Protein AF-A0A517V758-F1 (afdb_monomer)

Secondary structure (DSSP, 8-state):
----HHHHHHHHHHHHHHHHHHHHHHHHHHHHHHSS---SPPPHHHHHHHHHHHHHHHHHHHSS----EE-TTT--EEE-GGGGSGGGGTPPPPP--TTS-TTSGGGHHHHH---GGG--TTTTS--EETTEE--SEESEEEEE-TTSSBTTSSTTTS-EEEETTEEEEEEEE-GGG-EETTS---EEHHHHHHHHHHHTT-SS-SEEEEEETTS-EE-SS--EEEE---

Sequence (230 aa):
MTNSPLRKKIGYTVLMLLVLVVAFDQFLRYCQTRLEPYNGTPPLKNTMKLLGLALHNYQERHGSLPDDIRDTSTGENLLSWRVLLPEEVSETLPGYQNSEPWDAPGNRELTGLLPDLYEHAGNDRPVTLSDQRVVGLTSALGVKNPSGNWNGTDTDSEPVLSINGKPVLCVGVAAAERVTWTRPVDYSISEVIDQLQRDQASTSPTIQYALFADGHVIQPPFTWKLSEPE

Structure (mmCIF, N/CA/C/O backbone):
data_AF-A0A517V758-F1
#
_entry.id   AF-A0A517V758-F1
#
loop_
_atom_site.group_PDB
_atom_site.id
_atom_site.type_symbol
_atom_site.label_atom_id
_atom_site.label_alt_id
_atom_site.label_comp_id
_atom_site.label_asym_id
_atom_site.label_entity_id
_atom_site.label_seq_id
_atom_site.pdbx_PDB_ins_code
_atom_site.Cartn_x
_atom_site.Cartn_y
_atom_site.Cartn_z
_atom_site.occupancy
_atom_site.B_iso_or_equiv
_atom_site.auth_seq_id
_atom_site.auth_comp_id
_atom_site.auth_asym_id
_atom_site.auth_atom_id
_atom_site.pdbx_PDB_model_num
ATOM 1 N N . MET A 1 1 ? 25.936 -10.538 -74.635 1.00 49.34 1 MET A N 1
ATOM 2 C CA . MET A 1 1 ? 25.618 -10.897 -73.234 1.00 49.34 1 MET A CA 1
ATOM 3 C C . MET A 1 1 ? 24.223 -10.371 -72.910 1.00 49.34 1 MET A C 1
ATOM 5 O O . MET A 1 1 ? 24.059 -9.188 -72.657 1.00 49.34 1 MET A O 1
ATOM 9 N N . THR A 1 2 ? 23.196 -11.207 -73.052 1.00 51.38 2 THR A N 1
ATOM 10 C CA . THR A 1 2 ? 21.781 -10.817 -72.955 1.00 51.38 2 THR A CA 1
ATOM 11 C C . THR A 1 2 ? 21.290 -10.899 -71.506 1.00 51.38 2 THR A C 1
ATOM 13 O O . THR A 1 2 ? 21.312 -11.956 -70.877 1.00 51.38 2 THR A O 1
ATOM 16 N N . ASN A 1 3 ? 20.850 -9.766 -70.953 1.00 58.09 3 ASN A N 1
ATOM 17 C CA . ASN A 1 3 ? 20.218 -9.693 -69.635 1.00 58.09 3 ASN A CA 1
ATOM 18 C C . ASN A 1 3 ? 18.811 -10.305 -69.703 1.00 58.09 3 ASN A C 1
ATOM 20 O O . ASN A 1 3 ? 17.850 -9.610 -70.033 1.00 58.09 3 ASN A O 1
ATOM 24 N N . SER A 1 4 ? 18.685 -11.605 -69.414 1.00 72.25 4 SER A N 1
ATOM 25 C CA . SER A 1 4 ? 17.381 -12.274 -69.410 1.00 72.25 4 SER A CA 1
ATOM 26 C C . SER A 1 4 ? 16.488 -11.737 -68.273 1.00 72.25 4 SER A C 1
ATOM 28 O O . SER A 1 4 ? 16.973 -11.489 -67.163 1.00 72.25 4 SER A O 1
ATOM 30 N N . PRO A 1 5 ? 15.174 -11.559 -68.502 1.00 72.75 5 PRO A N 1
ATOM 31 C CA . PRO A 1 5 ? 14.238 -11.059 -67.487 1.00 72.75 5 PRO A CA 1
ATOM 32 C C . PRO A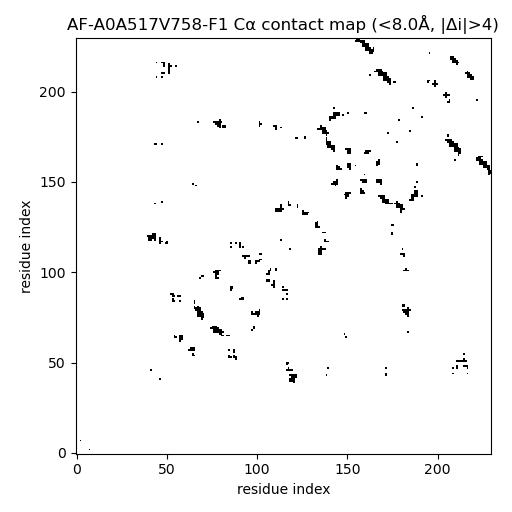 1 5 ? 14.174 -11.964 -66.246 1.00 72.75 5 PRO A C 1
ATOM 34 O O . PRO A 1 5 ? 13.906 -11.490 -65.143 1.00 72.75 5 PRO A O 1
ATOM 37 N N . LEU A 1 6 ? 14.493 -13.251 -66.407 1.00 72.25 6 LEU A N 1
ATOM 38 C CA . LEU A 1 6 ? 14.580 -14.226 -65.324 1.00 72.25 6 LEU A CA 1
ATOM 39 C C . LEU A 1 6 ? 15.748 -13.927 -64.366 1.00 72.25 6 LEU A C 1
ATOM 41 O O . LEU A 1 6 ? 15.566 -13.972 -63.154 1.00 72.25 6 LEU A O 1
ATOM 45 N N . ARG A 1 7 ? 16.919 -13.530 -64.889 1.00 73.38 7 ARG A N 1
ATOM 46 C CA . ARG A 1 7 ? 18.081 -13.134 -64.071 1.00 73.38 7 ARG A CA 1
ATOM 47 C C . ARG A 1 7 ? 17.804 -11.892 -63.224 1.00 73.38 7 ARG A C 1
ATOM 49 O O . ARG A 1 7 ? 18.239 -11.838 -62.080 1.00 73.38 7 ARG A O 1
ATOM 56 N N . LYS A 1 8 ? 17.047 -10.924 -63.756 1.00 75.69 8 LYS A N 1
ATOM 57 C CA . LYS A 1 8 ? 16.636 -9.729 -62.998 1.00 75.69 8 LYS A CA 1
ATOM 58 C C . LYS A 1 8 ? 15.689 -10.087 -61.851 1.00 75.69 8 LYS A C 1
ATOM 60 O O . LYS A 1 8 ? 15.906 -9.632 -60.737 1.00 75.69 8 LYS A O 1
ATOM 65 N N . LYS A 1 9 ? 14.690 -10.946 -62.099 1.00 80.44 9 LYS A N 1
ATOM 66 C CA . LYS A 1 9 ? 13.766 -11.430 -61.055 1.00 80.44 9 LYS A CA 1
ATOM 67 C C . LYS A 1 9 ? 14.502 -12.174 -59.940 1.00 80.44 9 LYS A C 1
ATOM 69 O O . LYS A 1 9 ? 14.291 -11.852 -58.781 1.00 80.44 9 LYS A O 1
ATOM 74 N N . ILE A 1 10 ? 15.417 -13.082 -60.293 1.00 84.06 10 ILE A N 1
ATOM 75 C CA . ILE A 1 10 ? 16.260 -13.792 -59.316 1.00 84.06 10 ILE A CA 1
ATOM 76 C C . ILE A 1 10 ? 17.102 -12.795 -58.506 1.00 84.06 10 ILE A C 1
ATOM 78 O O . ILE A 1 10 ? 17.156 -12.899 -57.285 1.00 84.06 10 ILE A O 1
ATOM 82 N N . GLY A 1 11 ? 17.691 -11.786 -59.158 1.00 86.75 11 GLY A N 1
ATOM 83 C CA . GLY A 1 11 ? 18.438 -10.723 -58.479 1.00 86.75 11 GLY A CA 1
ATOM 84 C C . GLY A 1 11 ? 17.597 -9.935 -57.468 1.00 86.75 11 GLY A C 1
ATOM 85 O O . GLY A 1 11 ? 18.046 -9.721 -56.345 1.00 86.75 11 GLY A O 1
ATOM 86 N N . TYR A 1 12 ? 16.364 -9.556 -57.823 1.00 89.12 12 TYR A N 1
ATOM 87 C CA . TYR A 1 12 ? 15.458 -8.856 -56.905 1.00 89.12 12 TYR A CA 1
ATOM 88 C C . TYR A 1 12 ? 14.999 -9.736 -55.741 1.00 89.12 12 TYR A C 1
ATOM 90 O O . TYR A 1 12 ? 14.942 -9.255 -54.614 1.00 89.12 12 TYR A O 1
ATOM 98 N N . THR A 1 13 ? 14.711 -11.018 -55.980 1.00 90.62 13 THR A N 1
ATOM 99 C CA . THR A 1 13 ? 14.334 -11.951 -54.910 1.00 90.62 13 THR A CA 1
ATOM 100 C C . THR A 1 13 ? 15.479 -12.150 -53.919 1.00 90.62 13 THR A C 1
ATOM 102 O O . THR A 1 13 ? 15.254 -12.086 -52.715 1.00 90.62 13 THR A O 1
ATOM 105 N N . VAL A 1 14 ? 16.714 -12.320 -54.404 1.00 91.88 14 VAL A N 1
ATOM 106 C CA . VAL A 1 14 ? 17.901 -12.433 -53.539 1.00 91.88 14 VAL A CA 1
ATOM 107 C C . VAL A 1 14 ? 18.126 -11.145 -52.743 1.00 91.88 14 VAL A C 1
ATOM 109 O O . VAL A 1 14 ? 18.356 -11.211 -51.539 1.00 91.88 14 VAL A O 1
ATOM 112 N N . LEU A 1 15 ? 17.997 -9.975 -53.378 1.00 93.44 15 LEU A N 1
ATOM 113 C CA . LEU A 1 15 ? 18.114 -8.686 -52.693 1.00 93.44 15 LEU A CA 1
ATOM 114 C C . LEU A 1 15 ? 17.040 -8.514 -51.608 1.00 93.44 15 LEU A C 1
ATOM 116 O O . LEU A 1 15 ? 17.353 -8.086 -50.502 1.00 93.44 15 LEU A O 1
ATOM 120 N N . MET A 1 16 ? 15.791 -8.884 -51.898 1.00 93.94 16 MET A N 1
ATOM 121 C CA . MET A 1 16 ? 14.690 -8.808 -50.937 1.00 93.94 16 MET A CA 1
ATOM 122 C C . MET A 1 16 ? 14.926 -9.729 -49.734 1.00 93.94 16 MET A C 1
ATOM 124 O O . MET A 1 16 ? 14.736 -9.305 -48.598 1.00 93.94 16 MET A O 1
ATOM 128 N N . LEU A 1 17 ? 15.387 -10.963 -49.965 1.00 96.00 17 LEU A N 1
ATOM 129 C CA . LEU A 1 17 ? 15.728 -11.896 -48.888 1.00 96.00 17 LEU A CA 1
ATOM 130 C C . LEU A 1 17 ? 16.889 -11.377 -48.032 1.00 96.00 17 LEU A C 1
ATOM 132 O O . LEU A 1 17 ? 16.816 -11.466 -46.812 1.00 96.00 17 LEU A O 1
ATOM 136 N N . LEU A 1 18 ? 17.918 -10.778 -48.640 1.00 96.12 18 LEU A N 1
ATOM 137 C CA . LEU A 1 18 ? 19.021 -10.159 -47.897 1.00 96.12 18 LEU A CA 1
ATOM 138 C C . LEU A 1 18 ? 18.536 -9.009 -47.010 1.00 96.12 18 LEU A C 1
ATOM 140 O O . LEU A 1 18 ? 18.920 -8.933 -45.846 1.00 96.12 18 LEU A O 1
ATOM 144 N N . VAL A 1 19 ? 17.656 -8.149 -47.529 1.00 96.19 19 VAL A N 1
ATOM 145 C CA . VAL A 1 19 ? 17.056 -7.062 -46.740 1.00 96.19 19 VAL A CA 1
ATOM 146 C C . VAL A 1 19 ? 16.230 -7.617 -45.582 1.00 96.19 19 VAL A C 1
ATOM 148 O O . VAL A 1 19 ? 16.345 -7.108 -44.472 1.00 96.19 19 VAL A O 1
ATOM 151 N N . LEU A 1 20 ? 15.443 -8.673 -45.806 1.00 96.44 20 LEU A N 1
ATOM 152 C CA . LEU A 1 20 ? 14.657 -9.310 -44.746 1.00 96.44 20 LEU A CA 1
ATOM 153 C C . LEU A 1 20 ? 15.541 -9.949 -43.674 1.00 96.44 20 LEU A C 1
ATOM 155 O O . LEU A 1 20 ? 15.238 -9.806 -42.496 1.00 96.44 20 LEU A O 1
ATOM 159 N N . VAL A 1 21 ? 16.643 -10.598 -44.055 1.00 96.81 21 VAL A N 1
ATOM 160 C CA . VAL A 1 21 ? 17.607 -11.166 -43.100 1.00 96.81 21 VAL A CA 1
ATOM 161 C C . VAL A 1 21 ? 18.244 -10.064 -42.257 1.00 96.81 21 VAL A C 1
ATOM 163 O O . VAL A 1 21 ? 18.304 -10.199 -41.040 1.00 96.81 21 VAL A O 1
ATOM 166 N N . VAL A 1 22 ? 18.662 -8.953 -42.872 1.00 96.38 22 VAL A N 1
ATOM 167 C CA . VAL A 1 22 ? 19.227 -7.811 -42.136 1.00 96.38 22 VAL A CA 1
ATOM 168 C C . VAL A 1 22 ? 18.176 -7.166 -41.233 1.00 96.38 22 VAL A C 1
ATOM 170 O O . VAL A 1 22 ? 18.461 -6.881 -40.077 1.00 96.38 22 VAL A O 1
ATOM 173 N N . ALA A 1 23 ? 16.950 -6.960 -41.717 1.00 95.62 23 ALA A N 1
ATOM 174 C CA . ALA A 1 23 ? 15.869 -6.397 -40.913 1.00 95.62 23 ALA A CA 1
ATOM 175 C C . ALA A 1 23 ? 15.501 -7.308 -39.733 1.00 95.62 23 ALA A C 1
ATOM 177 O O . ALA A 1 23 ? 15.271 -6.815 -38.632 1.00 95.62 23 ALA A O 1
ATOM 178 N N . PHE A 1 24 ? 15.488 -8.625 -39.945 1.00 95.94 24 PHE A N 1
ATOM 179 C CA . PHE A 1 24 ? 15.236 -9.608 -38.899 1.00 95.94 24 PHE A CA 1
ATOM 180 C C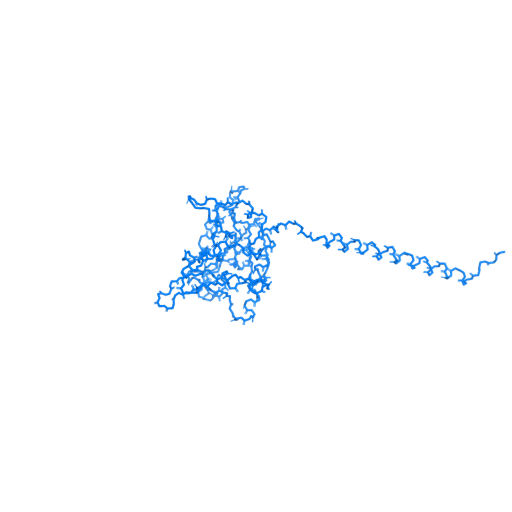 . PHE A 1 24 ? 16.379 -9.659 -37.881 1.00 95.94 24 PHE A C 1
ATOM 182 O O . PHE A 1 24 ? 16.105 -9.647 -36.689 1.00 95.94 24 PHE A O 1
ATOM 189 N N . ASP A 1 25 ? 17.642 -9.622 -38.316 1.00 94.25 25 ASP A N 1
ATOM 190 C CA . ASP A 1 25 ? 18.800 -9.518 -37.415 1.00 94.25 25 ASP A CA 1
ATOM 191 C C . ASP A 1 25 ? 18.732 -8.239 -36.567 1.00 94.25 25 ASP A C 1
ATOM 193 O O . ASP A 1 25 ? 18.894 -8.288 -35.351 1.00 94.25 25 ASP A O 1
ATOM 197 N N . GLN A 1 26 ? 18.392 -7.100 -37.176 1.00 93.00 26 GLN A N 1
ATOM 198 C CA . GLN A 1 26 ? 18.227 -5.841 -36.446 1.00 93.00 26 GLN A CA 1
ATOM 199 C C . GLN A 1 26 ? 17.032 -5.868 -35.490 1.00 93.00 26 GLN A C 1
ATOM 201 O O . GLN A 1 26 ? 17.112 -5.312 -34.396 1.00 93.00 26 GLN A O 1
ATOM 206 N N . PHE A 1 27 ? 15.941 -6.535 -35.865 1.00 92.81 27 PHE A N 1
ATOM 207 C CA . PHE A 1 27 ? 14.798 -6.751 -34.984 1.00 92.81 27 PHE A CA 1
ATOM 208 C C . PHE A 1 27 ? 15.159 -7.662 -33.809 1.00 92.81 27 PHE A C 1
ATOM 210 O O . PHE A 1 27 ? 14.835 -7.338 -32.672 1.00 92.81 27 PHE A O 1
ATOM 217 N N . LEU A 1 28 ? 15.893 -8.751 -34.049 1.00 89.88 28 LEU A N 1
ATOM 218 C CA . LEU A 1 28 ? 16.384 -9.627 -32.990 1.00 89.88 28 LEU A CA 1
ATOM 219 C C . LEU A 1 28 ? 17.335 -8.888 -32.051 1.00 89.88 28 LEU A C 1
ATOM 221 O O . LEU A 1 28 ? 17.164 -9.001 -30.844 1.00 89.88 28 LEU A O 1
ATOM 225 N N . ARG A 1 29 ? 18.265 -8.076 -32.567 1.00 87.31 29 ARG A N 1
ATOM 226 C CA . ARG A 1 29 ? 19.124 -7.211 -31.740 1.00 87.31 29 ARG A CA 1
ATOM 227 C C . ARG A 1 29 ? 18.302 -6.213 -30.937 1.00 87.31 29 ARG A C 1
ATOM 229 O O . ARG A 1 29 ? 18.546 -6.047 -29.752 1.00 87.31 29 ARG A O 1
ATOM 236 N N . TYR A 1 30 ? 17.299 -5.584 -31.546 1.00 83.56 30 TYR A N 1
ATOM 237 C CA . TYR A 1 30 ? 16.391 -4.673 -30.850 1.00 83.56 30 TYR A CA 1
ATOM 238 C C . TYR A 1 30 ? 15.633 -5.374 -29.715 1.00 83.56 30 TYR A C 1
ATOM 240 O O . TYR A 1 30 ? 15.570 -4.853 -28.601 1.00 83.56 30 TYR A O 1
ATOM 248 N N . CYS A 1 31 ? 15.095 -6.568 -29.979 1.00 80.31 31 CYS A N 1
ATOM 249 C CA . CYS A 1 31 ? 14.450 -7.404 -28.974 1.00 80.31 31 CYS A CA 1
ATOM 250 C C . CYS A 1 31 ? 15.437 -7.817 -27.880 1.00 80.31 31 CYS A C 1
ATOM 252 O O . CYS A 1 31 ? 15.103 -7.692 -26.714 1.00 80.31 31 CYS A O 1
ATOM 254 N N . GLN A 1 32 ? 16.653 -8.238 -28.227 1.00 73.31 32 GLN A N 1
ATOM 255 C CA . GLN A 1 32 ? 17.687 -8.647 -27.274 1.00 73.31 32 GLN A CA 1
ATOM 256 C C . GLN A 1 32 ? 18.146 -7.490 -26.383 1.00 73.31 32 GLN A C 1
ATOM 258 O O . GLN A 1 32 ? 18.180 -7.658 -25.174 1.00 73.31 32 GLN A O 1
ATOM 263 N N . THR A 1 33 ? 18.391 -6.294 -26.926 1.00 65.38 33 THR A N 1
ATOM 264 C CA . THR A 1 33 ? 18.747 -5.109 -26.123 1.00 65.38 33 THR A CA 1
ATOM 265 C C . THR A 1 33 ? 17.613 -4.683 -25.186 1.00 65.38 33 THR A C 1
ATOM 267 O O . THR A 1 33 ? 17.855 -4.134 -24.116 1.00 65.38 33 THR A O 1
ATOM 270 N N . ARG A 1 34 ? 16.353 -4.923 -25.570 1.00 64.88 34 ARG A N 1
ATOM 271 C CA . ARG A 1 34 ? 15.176 -4.712 -24.707 1.00 64.88 34 ARG A CA 1
ATOM 272 C C . ARG A 1 34 ? 14.958 -5.840 -23.696 1.00 64.88 34 ARG A C 1
ATOM 274 O O . ARG A 1 34 ? 14.264 -5.617 -22.711 1.00 64.88 34 ARG A O 1
ATOM 281 N N . LEU A 1 35 ? 15.509 -7.018 -23.974 1.00 55.62 35 LEU A N 1
ATOM 282 C CA . LEU A 1 35 ? 15.491 -8.212 -23.136 1.00 55.62 35 LEU A CA 1
ATOM 283 C C . LEU A 1 35 ? 16.771 -8.356 -22.307 1.00 55.62 35 LEU A C 1
ATOM 285 O O . LEU A 1 35 ? 16.931 -9.395 -21.675 1.00 55.62 35 LEU A O 1
ATOM 289 N N . GLU A 1 36 ? 17.663 -7.357 -22.290 1.00 49.06 36 GLU A N 1
ATOM 290 C CA . GLU A 1 36 ? 18.695 -7.270 -21.258 1.00 49.06 36 GLU A CA 1
ATOM 291 C C . GLU A 1 36 ? 17.959 -7.369 -19.917 1.00 49.06 36 GLU A C 1
ATOM 293 O O . GLU A 1 36 ? 17.159 -6.473 -19.607 1.00 49.06 36 GLU A O 1
ATOM 298 N N . PRO A 1 37 ? 18.127 -8.474 -19.163 1.00 49.62 37 PRO A N 1
ATOM 299 C CA . PRO A 1 37 ? 17.503 -8.592 -17.865 1.00 49.62 37 PRO A CA 1
ATOM 300 C C . PRO A 1 37 ? 17.963 -7.378 -17.079 1.00 49.62 37 PRO A C 1
ATOM 302 O O . PRO A 1 37 ? 19.149 -7.046 -17.032 1.00 49.62 37 PRO A O 1
ATOM 305 N N . TYR A 1 38 ? 16.997 -6.646 -16.544 1.00 51.31 38 TYR A N 1
ATOM 306 C CA . TYR A 1 38 ? 17.290 -5.543 -15.660 1.00 51.31 38 TYR A CA 1
ATOM 307 C C . TYR A 1 38 ? 18.052 -6.122 -14.458 1.00 51.31 38 TYR A C 1
ATOM 309 O O . TYR A 1 38 ? 17.454 -6.691 -13.557 1.00 51.31 38 TYR A O 1
ATOM 317 N N . ASN A 1 39 ? 19.385 -6.039 -14.487 1.00 55.88 39 ASN A N 1
ATOM 318 C CA . ASN A 1 39 ? 20.287 -6.634 -13.493 1.00 55.88 39 ASN A CA 1
ATOM 319 C C . ASN A 1 39 ? 20.399 -5.783 -12.210 1.00 55.88 39 ASN A C 1
ATOM 321 O O . ASN A 1 39 ? 21.365 -5.918 -11.463 1.00 55.88 39 ASN A O 1
ATOM 325 N N . GLY A 1 40 ? 19.463 -4.857 -11.986 1.00 70.44 40 GLY A N 1
ATOM 326 C CA . GLY A 1 40 ? 19.400 -4.017 -10.791 1.00 70.44 40 GLY A CA 1
ATOM 327 C C . GLY A 1 40 ? 18.109 -4.251 -10.013 1.00 70.44 40 GLY A C 1
ATOM 328 O O . GLY A 1 40 ? 17.182 -4.884 -10.508 1.00 70.44 40 GLY A O 1
ATOM 329 N N . THR A 1 41 ? 18.027 -3.700 -8.808 1.00 81.38 41 THR A N 1
ATOM 330 C CA . THR A 1 41 ? 16.788 -3.644 -8.021 1.00 81.38 41 THR A CA 1
ATOM 331 C C . THR A 1 41 ? 15.830 -2.620 -8.651 1.00 81.38 41 THR A C 1
ATOM 333 O O . THR A 1 41 ? 16.273 -1.510 -8.957 1.00 81.38 41 THR A O 1
ATOM 336 N N . PRO A 1 42 ? 14.548 -2.939 -8.931 1.00 88.44 42 PRO A N 1
ATOM 337 C CA . PRO A 1 42 ? 13.660 -2.084 -9.735 1.00 88.44 42 PRO A CA 1
ATOM 338 C C . PRO A 1 42 ? 13.439 -0.699 -9.112 1.00 88.44 42 PRO A C 1
ATOM 340 O O . PRO A 1 42 ? 13.525 -0.549 -7.900 1.00 88.44 42 PRO A O 1
ATOM 343 N N . PRO A 1 43 ? 13.126 0.359 -9.882 1.00 91.50 43 PRO A N 1
ATOM 344 C CA . PRO A 1 43 ? 12.704 1.623 -9.283 1.00 91.50 43 PRO A CA 1
ATOM 345 C C . PRO A 1 43 ? 11.346 1.455 -8.585 1.00 91.50 43 PRO A C 1
ATOM 347 O O . PRO A 1 43 ? 10.495 0.717 -9.081 1.00 91.50 43 PRO A O 1
ATOM 350 N N . LEU A 1 44 ? 11.087 2.230 -7.522 1.00 93.62 44 LEU A N 1
ATOM 351 C CA . LEU A 1 44 ? 9.835 2.176 -6.742 1.00 93.62 44 LEU A CA 1
ATOM 352 C C . LEU A 1 44 ? 8.571 2.200 -7.614 1.00 93.62 44 LEU A C 1
ATOM 354 O O . LEU A 1 44 ? 7.610 1.491 -7.342 1.00 93.62 44 LEU A O 1
ATOM 358 N N . LYS A 1 45 ? 8.567 2.966 -8.711 1.00 95.56 45 LYS A N 1
ATOM 359 C CA . LYS A 1 45 ? 7.437 3.009 -9.650 1.00 95.56 45 LYS A CA 1
ATOM 360 C C . LYS A 1 45 ? 7.050 1.628 -10.195 1.00 95.56 45 LYS A C 1
ATOM 362 O O . LYS A 1 45 ? 5.867 1.374 -10.400 1.00 95.56 45 LYS A O 1
ATOM 367 N N . ASN A 1 46 ? 8.026 0.768 -10.478 1.00 94.12 46 ASN A N 1
ATOM 368 C CA . ASN A 1 46 ? 7.777 -0.568 -11.014 1.00 94.12 46 ASN A CA 1
ATOM 369 C C . ASN A 1 46 ? 7.213 -1.484 -9.928 1.00 94.12 46 ASN A C 1
ATOM 371 O O . ASN A 1 46 ? 6.219 -2.155 -10.176 1.00 94.12 46 ASN A O 1
ATOM 375 N N . THR A 1 47 ? 7.773 -1.422 -8.723 1.00 94.44 47 THR A N 1
ATOM 376 C CA . THR A 1 47 ? 7.269 -2.116 -7.532 1.00 94.44 47 THR A CA 1
ATOM 377 C C . THR A 1 47 ? 5.822 -1.711 -7.225 1.00 94.44 47 THR A C 1
ATOM 379 O O . THR A 1 47 ? 4.969 -2.565 -7.035 1.00 94.44 47 THR A O 1
ATOM 382 N N . MET A 1 48 ? 5.480 -0.419 -7.318 1.00 97.75 48 MET A N 1
ATOM 383 C CA . MET A 1 48 ? 4.095 0.062 -7.166 1.00 97.75 48 MET A CA 1
ATOM 384 C C . MET A 1 48 ? 3.152 -0.473 -8.257 1.00 97.75 48 MET A C 1
ATOM 386 O O . MET A 1 48 ? 1.985 -0.736 -7.988 1.00 97.75 48 MET A O 1
ATOM 390 N N . LYS A 1 49 ? 3.631 -0.645 -9.496 1.00 97.06 49 LYS A N 1
ATOM 391 C CA . LYS A 1 49 ? 2.830 -1.270 -10.563 1.00 97.06 49 LYS A CA 1
ATOM 392 C C . LYS A 1 49 ? 2.619 -2.759 -10.313 1.00 97.06 49 LYS A C 1
ATOM 394 O O . LYS A 1 49 ? 1.523 -3.255 -10.549 1.00 97.06 49 LYS A O 1
ATOM 399 N N . LEU A 1 50 ? 3.656 -3.452 -9.845 1.00 96.62 50 LEU A N 1
ATOM 400 C CA . LEU A 1 50 ? 3.573 -4.863 -9.481 1.00 96.62 50 LEU A CA 1
ATOM 401 C C . LEU A 1 50 ? 2.618 -5.063 -8.297 1.00 96.62 50 LEU A C 1
ATOM 403 O O . LEU A 1 50 ? 1.787 -5.962 -8.337 1.00 96.62 50 LEU A O 1
ATOM 407 N N . LEU A 1 51 ? 2.641 -4.155 -7.319 1.00 98.12 51 LEU A N 1
ATOM 408 C CA . LEU A 1 51 ? 1.652 -4.094 -6.246 1.00 98.12 51 LEU A CA 1
ATOM 409 C C . LEU A 1 51 ? 0.227 -3.915 -6.783 1.00 98.12 51 LEU A C 1
ATOM 411 O O . LEU A 1 51 ? -0.680 -4.610 -6.341 1.00 98.12 51 LEU A O 1
ATOM 415 N N . GLY A 1 52 ? 0.024 -3.019 -7.754 1.00 98.00 52 GLY A N 1
ATOM 416 C CA . GLY A 1 52 ? -1.268 -2.870 -8.428 1.00 98.00 52 GLY A CA 1
ATOM 417 C C . GLY A 1 52 ? -1.749 -4.176 -9.066 1.00 98.00 52 GLY A C 1
ATOM 418 O O . GLY A 1 52 ? -2.906 -4.548 -8.895 1.00 98.00 52 GLY A O 1
ATOM 419 N N . LEU A 1 53 ? -0.856 -4.907 -9.742 1.00 97.62 53 LEU A N 1
ATOM 420 C CA . LEU A 1 53 ? -1.166 -6.227 -10.300 1.00 97.62 53 LEU A CA 1
ATOM 421 C C . LEU A 1 53 ? -1.537 -7.241 -9.206 1.00 97.62 53 LEU A C 1
ATOM 423 O O . LEU A 1 53 ? -2.540 -7.931 -9.346 1.00 97.62 53 LEU A O 1
ATOM 427 N N . ALA A 1 54 ? -0.775 -7.301 -8.111 1.00 98.25 54 ALA A N 1
ATOM 428 C CA . ALA A 1 54 ? -1.055 -8.203 -6.996 1.00 98.25 54 ALA A CA 1
ATOM 429 C C . ALA A 1 54 ? -2.423 -7.914 -6.348 1.00 98.25 54 ALA A C 1
ATOM 431 O O . ALA A 1 54 ? -3.195 -8.836 -6.104 1.00 98.25 54 ALA A O 1
ATOM 432 N N . LEU A 1 55 ? -2.763 -6.635 -6.140 1.00 98.19 55 LEU A N 1
ATOM 433 C CA . LEU A 1 55 ? -4.074 -6.219 -5.627 1.00 98.19 55 LEU A CA 1
ATOM 434 C C . LEU A 1 55 ? -5.216 -6.630 -6.568 1.00 98.19 55 LEU A C 1
ATOM 436 O O . LEU A 1 55 ? -6.252 -7.097 -6.099 1.00 98.19 55 LEU A O 1
ATOM 440 N N . HIS A 1 56 ? -5.029 -6.491 -7.884 1.00 97.19 56 HIS A N 1
ATOM 441 C CA . HIS A 1 56 ? -6.008 -6.944 -8.873 1.00 97.19 56 HIS A CA 1
ATOM 442 C C . HIS A 1 56 ? -6.196 -8.461 -8.853 1.00 97.19 56 HIS A C 1
ATOM 444 O O . HIS A 1 56 ? -7.335 -8.919 -8.824 1.00 97.19 56 HIS A O 1
ATOM 450 N N . ASN A 1 57 ? -5.102 -9.223 -8.831 1.00 97.88 57 ASN A N 1
ATOM 451 C CA . ASN A 1 57 ? -5.142 -10.684 -8.769 1.00 97.88 57 ASN A CA 1
ATOM 452 C C . ASN A 1 57 ? -5.840 -11.165 -7.486 1.00 97.88 57 ASN A C 1
ATOM 454 O O . ASN A 1 57 ? -6.704 -12.043 -7.547 1.00 97.88 57 ASN A O 1
ATOM 458 N N . TYR A 1 58 ? -5.540 -10.527 -6.348 1.00 98.31 58 TYR A N 1
ATOM 459 C CA . TYR A 1 58 ? -6.215 -10.800 -5.083 1.00 98.31 58 TYR A CA 1
ATOM 460 C C . TYR A 1 58 ? -7.716 -10.506 -5.189 1.00 98.31 58 TYR A C 1
ATOM 462 O O . TYR A 1 58 ? -8.541 -11.357 -4.868 1.00 98.31 58 TYR A O 1
ATOM 470 N N . GLN A 1 59 ? -8.095 -9.329 -5.697 1.00 96.81 59 GLN A N 1
ATOM 471 C CA . GLN A 1 59 ? -9.502 -8.958 -5.851 1.00 96.81 59 GLN A CA 1
ATOM 472 C C . GLN A 1 59 ? -10.254 -9.891 -6.807 1.00 96.81 59 GLN A C 1
ATOM 474 O O . GLN A 1 59 ? -11.399 -10.239 -6.534 1.00 96.81 59 GLN A O 1
ATOM 479 N N . GLU A 1 60 ? -9.632 -10.322 -7.905 1.00 97.06 60 GLU A N 1
ATOM 480 C CA . GLU A 1 60 ? -10.225 -11.285 -8.837 1.00 97.06 60 GLU A CA 1
ATOM 481 C C . GLU A 1 60 ? -10.480 -12.640 -8.164 1.00 97.06 60 GLU A C 1
ATOM 483 O O . GLU A 1 60 ? -11.531 -13.247 -8.375 1.00 97.06 60 GLU A O 1
ATOM 488 N N . ARG A 1 61 ? -9.554 -13.105 -7.316 1.00 97.88 61 ARG A N 1
ATOM 489 C CA . ARG A 1 61 ? -9.671 -14.400 -6.632 1.00 97.88 61 ARG A CA 1
ATOM 490 C C . ARG A 1 61 ? -10.587 -14.371 -5.409 1.00 97.88 61 ARG A C 1
ATOM 492 O O . ARG A 1 61 ? -11.298 -15.344 -5.165 1.00 97.88 61 ARG A O 1
ATOM 499 N N . HIS A 1 62 ? -10.553 -13.289 -4.637 1.00 97.25 62 HIS A N 1
ATOM 500 C CA . HIS A 1 62 ? -11.195 -13.190 -3.323 1.00 97.25 62 HIS A CA 1
ATOM 501 C C . HIS A 1 62 ? -12.451 -12.306 -3.319 1.00 97.25 62 HIS A C 1
ATOM 503 O O . HIS A 1 62 ? -13.217 -12.343 -2.359 1.00 97.25 62 HIS A O 1
ATOM 509 N N . GLY A 1 63 ? -12.698 -11.538 -4.384 1.00 96.25 63 GLY A N 1
ATOM 510 C CA . GLY A 1 63 ? -13.864 -10.660 -4.524 1.00 96.25 63 GLY A CA 1
ATOM 511 C C . GLY A 1 63 ? -13.759 -9.322 -3.785 1.00 96.25 63 GLY A C 1
ATOM 512 O O . GLY A 1 63 ? -14.682 -8.514 -3.865 1.00 96.25 63 GLY A O 1
ATOM 513 N N . SER A 1 64 ? -12.655 -9.060 -3.085 1.00 95.56 64 SER A N 1
ATOM 514 C CA . SER A 1 64 ? -12.392 -7.814 -2.358 1.00 95.56 64 SER A CA 1
ATOM 515 C C . SER A 1 64 ? -10.900 -7.493 -2.361 1.00 95.56 64 SER A C 1
ATOM 517 O O . SER A 1 64 ? -10.078 -8.367 -2.615 1.00 95.56 64 SER A O 1
ATOM 519 N N . LEU A 1 65 ? -10.531 -6.254 -2.032 1.00 97.12 65 LEU A N 1
ATOM 520 C CA . LEU A 1 65 ? -9.142 -5.928 -1.691 1.00 97.12 65 LEU A CA 1
ATOM 521 C C . LEU A 1 65 ? -8.734 -6.626 -0.374 1.00 97.12 65 LEU A C 1
ATOM 523 O O . LEU A 1 65 ? -9.615 -6.953 0.431 1.00 97.12 65 LEU A O 1
ATOM 527 N N . PRO A 1 66 ? -7.431 -6.880 -0.144 1.00 97.56 66 PRO A N 1
ATOM 528 C CA . PRO A 1 66 ? -6.970 -7.553 1.068 1.00 97.56 66 PRO A CA 1
ATOM 529 C C . PRO A 1 66 ? -7.150 -6.648 2.292 1.00 97.56 66 PRO A C 1
ATOM 531 O O . PRO A 1 66 ? -6.898 -5.443 2.221 1.00 97.56 66 PRO A O 1
ATOM 534 N N . ASP A 1 67 ? -7.573 -7.221 3.414 1.00 97.06 67 ASP A N 1
ATOM 535 C CA . ASP A 1 67 ? -7.636 -6.533 4.708 1.00 97.06 67 ASP A CA 1
ATOM 536 C C . ASP A 1 67 ? -6.524 -7.050 5.630 1.00 97.06 67 ASP A C 1
ATOM 538 O O . ASP A 1 67 ? -5.916 -8.093 5.368 1.00 97.06 67 ASP A O 1
ATOM 542 N N . ASP A 1 68 ? -6.229 -6.299 6.687 1.00 97.75 68 ASP A N 1
ATOM 543 C CA . ASP A 1 68 ? -5.300 -6.744 7.721 1.00 97.75 68 ASP A CA 1
ATOM 544 C C . ASP A 1 68 ? -5.833 -8.011 8.401 1.00 97.75 68 ASP A C 1
ATOM 546 O O . ASP A 1 68 ? -7.036 -8.180 8.619 1.00 97.75 68 ASP A O 1
ATOM 550 N N . ILE A 1 69 ? -4.923 -8.911 8.770 1.00 97.62 69 ILE A N 1
ATOM 551 C CA . ILE A 1 69 ? -5.282 -10.105 9.535 1.00 97.62 69 ILE A CA 1
ATOM 552 C C . ILE A 1 69 ? -5.560 -9.658 10.966 1.00 97.62 69 ILE A C 1
ATOM 554 O O . ILE A 1 69 ? -4.687 -9.075 11.611 1.00 97.62 69 ILE A O 1
ATOM 558 N N . ARG A 1 70 ? -6.767 -9.939 11.463 1.00 97.06 70 ARG A N 1
ATOM 559 C CA . ARG A 1 70 ? -7.233 -9.514 12.787 1.00 97.06 70 ARG A CA 1
ATOM 560 C C . ARG A 1 70 ? -7.365 -10.671 13.760 1.00 97.06 70 ARG A C 1
ATOM 562 O O . ARG A 1 70 ? -7.775 -11.770 13.384 1.00 97.06 70 ARG A O 1
ATOM 569 N N . ASP A 1 71 ? -7.104 -10.388 15.028 1.00 95.88 71 ASP A N 1
ATOM 570 C CA . ASP A 1 71 ? -7.480 -11.277 16.118 1.00 95.88 71 ASP A CA 1
ATOM 571 C C . ASP A 1 71 ? -9.010 -11.398 16.172 1.00 95.88 71 ASP A C 1
ATOM 573 O O . ASP A 1 71 ? -9.733 -10.407 16.275 1.00 95.88 71 ASP A O 1
ATOM 577 N N . THR A 1 72 ? -9.525 -12.625 16.113 1.00 91.81 72 THR A N 1
ATOM 578 C CA . THR A 1 72 ? -10.977 -12.872 16.067 1.00 91.81 72 THR A CA 1
ATOM 579 C C . THR A 1 72 ? -11.719 -12.482 17.347 1.00 91.81 72 THR A C 1
ATOM 581 O O . THR A 1 72 ? -12.936 -12.317 17.320 1.00 91.81 72 THR A O 1
ATOM 584 N N . SER A 1 73 ? -11.010 -12.387 18.473 1.00 93.69 73 SER A N 1
ATOM 585 C CA . SER A 1 73 ? -11.578 -12.102 19.790 1.00 93.69 73 SER A CA 1
ATOM 586 C C . SER A 1 73 ? -11.485 -10.625 20.166 1.00 93.69 73 SER A C 1
ATOM 588 O O . SER A 1 73 ? -12.435 -10.090 20.737 1.00 93.69 73 SER A O 1
ATOM 590 N N . THR A 1 7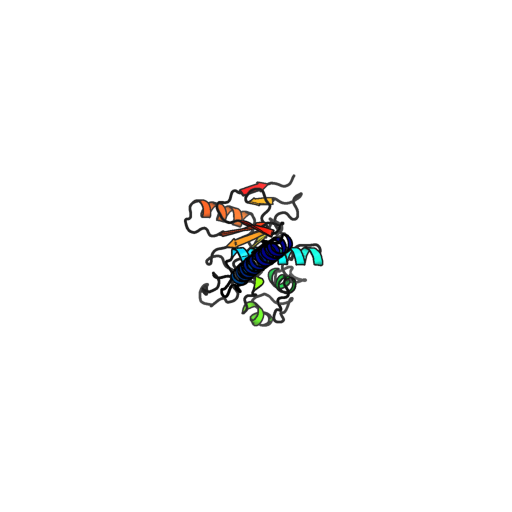4 ? -10.374 -9.960 19.837 1.00 94.44 74 THR A N 1
ATOM 591 C CA . THR A 1 74 ? -10.145 -8.547 20.180 1.00 94.44 74 THR A CA 1
ATOM 592 C C . THR A 1 74 ? -10.430 -7.598 19.019 1.00 94.44 74 THR A C 1
ATOM 594 O O . THR A 1 74 ? -10.698 -6.421 19.253 1.00 94.44 74 THR A O 1
ATOM 597 N N . GLY A 1 75 ? -10.390 -8.090 17.777 1.00 92.56 75 GLY A N 1
ATOM 598 C CA . GLY A 1 75 ? -10.468 -7.274 16.566 1.00 92.56 75 GLY A CA 1
ATOM 599 C C . GLY A 1 75 ? -9.181 -6.505 16.250 1.00 92.56 75 GLY A C 1
ATOM 600 O O . GLY A 1 75 ? -9.178 -5.699 15.324 1.00 92.56 75 GLY A O 1
ATOM 601 N N . GLU A 1 76 ? -8.100 -6.724 17.003 1.00 94.44 76 GLU A N 1
ATOM 602 C CA . GLU A 1 76 ? -6.816 -6.053 16.796 1.00 94.44 76 GLU A CA 1
ATOM 603 C C . GLU A 1 76 ? -6.146 -6.524 15.501 1.00 94.44 76 GLU A C 1
ATOM 605 O O . GLU A 1 76 ? -6.119 -7.721 15.216 1.00 94.44 76 GLU A O 1
ATOM 610 N N . ASN A 1 77 ? -5.573 -5.598 14.728 1.00 96.62 77 ASN A N 1
ATOM 611 C CA . ASN A 1 77 ? -4.778 -5.950 13.554 1.00 96.62 77 ASN A CA 1
ATOM 612 C C . ASN A 1 77 ? -3.449 -6.591 13.995 1.00 96.62 77 ASN A C 1
ATOM 614 O O . ASN A 1 77 ? -2.615 -5.942 14.625 1.00 96.62 77 ASN A O 1
ATOM 618 N N . LEU A 1 78 ? -3.236 -7.847 13.614 1.00 97.69 78 LEU A N 1
ATOM 619 C CA . LEU A 1 78 ? -2.049 -8.635 13.942 1.00 97.69 78 LEU A CA 1
ATOM 620 C C . LEU A 1 78 ? -0.976 -8.525 12.855 1.00 97.69 78 LEU A C 1
ATOM 622 O O . LEU A 1 78 ? 0.188 -8.260 13.160 1.00 97.69 78 LEU A O 1
ATOM 626 N N . LEU A 1 79 ? -1.370 -8.690 11.589 1.00 97.69 79 LEU A N 1
ATOM 627 C CA . LEU A 1 79 ? -0.482 -8.655 10.423 1.00 97.69 79 LEU A CA 1
ATOM 628 C C . LEU A 1 79 ? -1.065 -7.769 9.327 1.00 97.69 79 LEU A C 1
ATOM 630 O O . LEU A 1 79 ? -2.277 -7.721 9.125 1.00 97.69 79 LEU A O 1
ATOM 634 N N . SER A 1 80 ? -0.181 -7.103 8.589 1.00 97.88 80 SER A N 1
ATOM 635 C CA . SER A 1 80 ? -0.570 -6.281 7.449 1.00 97.88 80 SER A CA 1
ATOM 636 C C . SER A 1 80 ? -1.187 -7.108 6.323 1.00 97.88 80 SER A C 1
ATOM 638 O O . SER A 1 80 ? -0.644 -8.152 5.972 1.00 97.88 80 SER A O 1
ATOM 640 N N . TRP A 1 81 ? -2.200 -6.563 5.646 1.00 98.12 81 TRP A N 1
ATOM 641 C CA . TRP A 1 81 ? -2.756 -7.054 4.374 1.00 98.12 81 TRP A CA 1
ATOM 642 C C . TRP A 1 81 ? -1.690 -7.420 3.329 1.00 98.12 81 TRP A C 1
ATOM 644 O O . TRP A 1 81 ? -1.921 -8.255 2.455 1.00 98.12 81 TRP A O 1
ATOM 654 N N . ARG A 1 82 ? -0.496 -6.819 3.418 1.00 98.06 82 ARG A N 1
ATOM 655 C CA . ARG A 1 82 ? 0.650 -7.095 2.547 1.00 98.06 82 ARG A CA 1
ATOM 656 C C . ARG A 1 82 ? 1.097 -8.557 2.571 1.00 98.06 82 ARG A C 1
ATOM 658 O O . ARG A 1 82 ? 1.557 -9.047 1.549 1.00 98.06 82 ARG A O 1
ATOM 665 N N . VAL A 1 83 ? 0.938 -9.278 3.684 1.00 97.56 83 VAL A N 1
ATOM 666 C CA . VAL A 1 83 ? 1.365 -10.692 3.777 1.00 97.56 83 VAL A CA 1
ATOM 667 C C . VAL A 1 83 ? 0.549 -11.634 2.886 1.00 97.56 83 VAL A C 1
ATOM 669 O O . VAL A 1 83 ? 0.975 -12.756 2.632 1.00 97.56 83 VAL A O 1
ATOM 672 N N . LEU A 1 84 ? -0.596 -11.165 2.382 1.00 97.94 84 LEU A N 1
ATOM 673 C CA . LEU A 1 84 ? -1.505 -11.926 1.527 1.00 97.94 84 LEU A CA 1
ATOM 674 C C . LEU A 1 84 ? -1.183 -11.798 0.028 1.00 97.94 84 LEU A C 1
ATOM 676 O O . LEU A 1 84 ? -1.734 -12.541 -0.775 1.00 97.94 84 LEU A O 1
ATOM 680 N N . LEU A 1 85 ? -0.329 -10.848 -0.370 1.00 98.25 85 LEU A N 1
ATOM 681 C CA . LEU A 1 85 ? -0.115 -10.505 -1.782 1.00 98.25 85 LEU A CA 1
ATOM 682 C C . LEU A 1 85 ? 1.037 -11.215 -2.509 1.00 98.25 85 LEU A C 1
ATOM 684 O O . LEU A 1 85 ? 0.922 -11.362 -3.723 1.00 98.25 85 LEU A O 1
ATOM 688 N N . PRO A 1 86 ? 2.145 -11.640 -1.876 1.00 97.31 86 PRO A N 1
ATOM 689 C CA . PRO A 1 86 ? 3.252 -12.267 -2.607 1.00 97.31 86 PRO A CA 1
ATOM 690 C C . PRO A 1 86 ? 2.836 -13.491 -3.443 1.00 97.31 86 PRO A C 1
ATOM 692 O O . PRO A 1 86 ? 3.228 -13.614 -4.606 1.00 97.31 86 PRO A O 1
ATOM 695 N N . GLU A 1 87 ? 1.935 -14.333 -2.933 1.00 95.81 87 GLU A N 1
ATOM 696 C CA . GLU A 1 87 ? 1.440 -15.499 -3.681 1.00 95.81 87 GLU A CA 1
ATOM 697 C C . GLU A 1 87 ? 0.657 -15.107 -4.950 1.00 95.81 87 GLU A C 1
ATOM 699 O O . GLU A 1 87 ? 0.665 -15.843 -5.940 1.00 95.81 87 GLU A O 1
ATOM 704 N N . GLU A 1 88 ? 0.069 -13.906 -4.986 1.00 97.50 88 GLU A N 1
ATOM 705 C CA . GLU A 1 88 ? -0.642 -13.356 -6.150 1.00 97.50 88 GLU A CA 1
ATOM 706 C C . GLU A 1 88 ? 0.259 -13.097 -7.354 1.00 97.50 88 GLU A C 1
ATOM 708 O O . GLU A 1 88 ? -0.222 -12.970 -8.484 1.00 97.50 88 GLU A O 1
ATOM 713 N N . VAL A 1 89 ? 1.566 -13.008 -7.119 1.00 95.69 89 VAL A N 1
ATOM 714 C CA . VAL A 1 89 ? 2.598 -12.820 -8.143 1.00 95.69 89 VAL A CA 1
ATOM 715 C C . VAL A 1 89 ? 3.575 -13.996 -8.185 1.00 95.69 89 VAL A C 1
ATOM 717 O O . VAL A 1 89 ? 4.673 -13.871 -8.717 1.00 95.69 89 VAL A O 1
ATOM 720 N N . SER A 1 90 ? 3.144 -15.168 -7.696 1.00 95.88 90 SER A N 1
ATOM 721 C CA . SER A 1 90 ? 3.946 -16.402 -7.647 1.00 95.88 90 SER A CA 1
ATOM 722 C C . SER A 1 90 ? 5.216 -16.297 -6.792 1.00 95.88 90 SER A C 1
ATOM 724 O O . SER A 1 90 ? 6.175 -17.036 -7.016 1.00 95.88 90 SER A O 1
ATOM 726 N N . GLU A 1 91 ? 5.225 -15.404 -5.805 1.00 94.62 91 GLU A N 1
ATOM 727 C CA . GLU A 1 91 ? 6.299 -15.281 -4.827 1.00 94.62 91 GLU A CA 1
ATOM 728 C C . GLU A 1 91 ? 5.954 -16.082 -3.561 1.00 94.62 91 GLU A C 1
ATOM 730 O O . GLU A 1 91 ? 4.837 -16.023 -3.052 1.00 94.62 91 GLU A O 1
ATOM 735 N N . THR A 1 92 ? 6.906 -16.873 -3.06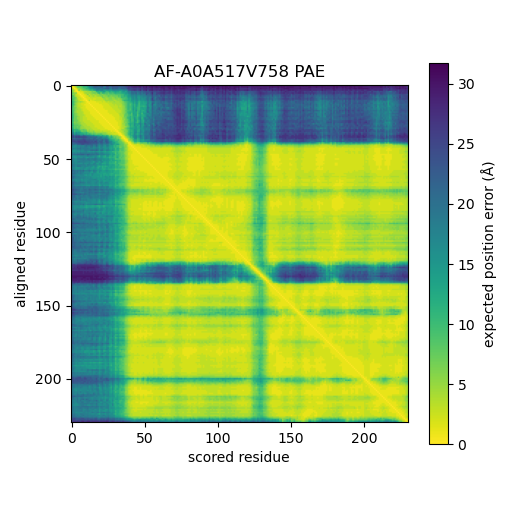0 1.00 94.06 92 THR A N 1
ATOM 736 C CA . THR A 1 92 ? 6.702 -17.746 -1.892 1.00 94.06 92 THR A CA 1
ATOM 737 C C . THR A 1 92 ? 7.263 -17.103 -0.631 1.00 94.06 92 THR A C 1
ATOM 739 O O . THR A 1 92 ? 8.403 -16.644 -0.624 1.00 94.06 92 THR A O 1
ATOM 742 N N . LEU A 1 93 ? 6.489 -17.135 0.453 1.00 92.50 93 LEU A N 1
ATOM 743 C CA . LEU A 1 93 ? 6.900 -16.646 1.768 1.00 92.50 93 LEU A CA 1
ATOM 744 C C . LEU A 1 93 ? 7.309 -17.789 2.709 1.00 92.50 93 LEU A C 1
ATOM 746 O O . LEU A 1 93 ? 6.845 -18.922 2.542 1.00 92.50 93 LEU A O 1
ATOM 750 N N . PRO A 1 94 ? 8.136 -17.511 3.737 1.00 90.81 94 PRO A N 1
ATOM 751 C CA . PRO A 1 94 ? 8.246 -18.410 4.879 1.00 90.81 94 PRO A CA 1
ATOM 752 C C . PRO A 1 94 ? 6.893 -18.518 5.603 1.00 90.81 94 PRO A C 1
ATOM 754 O O . PRO A 1 94 ? 6.051 -17.623 5.516 1.00 90.81 94 PRO A O 1
ATOM 757 N N . GLY A 1 95 ? 6.686 -19.609 6.342 1.00 90.69 95 GLY A N 1
ATOM 758 C CA . GLY A 1 95 ? 5.481 -19.777 7.158 1.00 90.69 95 GLY A CA 1
ATOM 759 C C . GLY A 1 95 ? 5.385 -18.724 8.268 1.00 90.69 95 GLY A C 1
ATOM 760 O O . GLY A 1 95 ? 6.403 -18.319 8.829 1.00 90.69 95 GLY A O 1
ATOM 761 N N . TYR A 1 96 ? 4.164 -18.298 8.594 1.00 94.62 96 TYR A N 1
ATOM 762 C CA . TYR A 1 96 ? 3.890 -17.302 9.632 1.00 94.62 96 TYR A CA 1
ATOM 763 C C . TYR A 1 96 ? 2.602 -17.604 10.406 1.00 94.62 96 TYR A C 1
ATOM 765 O O . TYR A 1 96 ? 1.751 -18.374 9.958 1.00 94.62 96 TYR A O 1
ATOM 773 N N . GLN A 1 97 ? 2.480 -17.009 11.593 1.00 95.56 97 GLN A N 1
ATOM 774 C CA . GLN A 1 97 ? 1.417 -17.275 12.556 1.00 95.56 97 GLN A CA 1
ATOM 775 C C . GLN A 1 97 ? 0.366 -16.162 12.527 1.00 95.56 97 GLN A C 1
ATOM 777 O O . GLN A 1 97 ? 0.571 -15.079 13.073 1.00 95.56 97 GLN A O 1
ATOM 782 N N . ASN A 1 98 ? -0.800 -16.458 11.944 1.00 95.38 98 ASN A N 1
ATOM 783 C CA . ASN A 1 98 ? -1.912 -15.503 11.802 1.00 95.38 98 ASN A CA 1
ATOM 784 C C . ASN A 1 98 ? -2.542 -15.065 13.132 1.00 95.38 98 ASN A C 1
ATOM 786 O O . ASN A 1 98 ? -3.269 -14.080 13.160 1.00 95.38 98 ASN A O 1
ATOM 790 N N . SER A 1 99 ? -2.302 -15.812 14.213 1.00 95.50 99 SER A N 1
ATOM 791 C CA . SER A 1 99 ? -2.795 -15.517 15.563 1.00 95.50 99 SER A CA 1
ATOM 792 C C . SER A 1 99 ? -1.787 -14.748 16.421 1.00 95.50 99 SER A C 1
ATOM 794 O O . SER A 1 99 ? -2.009 -14.590 17.617 1.00 95.50 99 SER A O 1
ATOM 796 N N . GLU A 1 100 ? -0.652 -14.339 15.852 1.00 95.56 100 GLU A N 1
ATOM 797 C CA . GLU A 1 100 ? 0.383 -13.586 16.556 1.00 95.56 100 GLU A CA 1
ATOM 798 C C . GLU A 1 100 ? 0.620 -12.227 15.878 1.00 95.56 100 GLU A C 1
ATOM 800 O O . GLU A 1 100 ? 0.552 -12.139 14.649 1.00 95.56 100 GLU A O 1
ATOM 805 N N . PRO A 1 101 ? 0.944 -11.169 16.643 1.00 95.88 101 PRO A N 1
ATOM 806 C CA . PRO A 1 101 ? 1.348 -9.884 16.081 1.00 95.88 101 PRO A CA 1
ATOM 807 C C . PRO A 1 101 ? 2.572 -9.983 15.163 1.00 95.88 101 PRO A C 1
ATOM 809 O O . PRO A 1 101 ? 3.409 -10.883 15.278 1.00 95.88 101 PRO A O 1
ATOM 812 N N . TRP A 1 102 ? 2.714 -9.009 14.271 1.00 94.81 102 TRP A N 1
ATOM 813 C CA . TRP A 1 102 ? 3.812 -8.904 13.306 1.00 94.81 102 TRP A CA 1
ATOM 814 C C . TRP A 1 102 ? 5.222 -8.940 13.924 1.00 94.81 102 TRP A C 1
ATOM 816 O O . TRP A 1 102 ? 6.161 -9.418 13.287 1.00 94.81 102 TRP A O 1
ATOM 826 N N . ASP A 1 103 ? 5.398 -8.459 15.154 1.00 90.12 103 ASP A N 1
ATOM 827 C CA . ASP A 1 103 ? 6.677 -8.418 15.875 1.00 90.12 103 ASP A CA 1
ATOM 828 C C . ASP A 1 103 ? 6.861 -9.566 16.882 1.00 90.12 103 ASP A C 1
ATOM 830 O O . ASP A 1 103 ? 7.874 -9.625 17.587 1.00 90.12 103 ASP A O 1
ATOM 834 N N . ALA A 1 104 ? 5.918 -10.511 16.933 1.00 93.56 104 ALA A N 1
ATOM 835 C CA . ALA A 1 104 ? 5.998 -11.666 17.812 1.00 93.56 104 ALA A CA 1
ATOM 836 C C . ALA A 1 104 ? 7.149 -12.615 17.421 1.00 93.56 104 ALA A C 1
ATOM 838 O O . ALA A 1 104 ? 7.533 -12.696 16.248 1.00 93.56 104 ALA A O 1
ATOM 839 N N . PRO A 1 105 ? 7.691 -13.401 18.375 1.00 92.81 105 PRO A N 1
ATOM 840 C CA . PRO A 1 105 ? 8.754 -14.361 18.091 1.00 92.81 105 PRO A CA 1
ATOM 841 C C . PRO A 1 105 ? 8.437 -15.339 16.951 1.00 92.81 105 PRO A C 1
ATOM 843 O O . PRO A 1 105 ? 9.351 -15.660 16.191 1.00 92.81 105 PRO A O 1
ATOM 846 N N . GLY A 1 106 ? 7.177 -15.776 16.800 1.00 92.81 106 GLY A N 1
ATOM 847 C CA . GLY A 1 106 ? 6.754 -16.681 15.727 1.00 92.81 106 GLY A CA 1
ATOM 848 C C . GLY A 1 106 ? 6.761 -16.050 14.331 1.00 92.81 106 GLY A C 1
ATOM 849 O O . GLY A 1 106 ? 6.915 -16.767 13.349 1.00 92.81 106 GLY A O 1
ATOM 850 N N . ASN A 1 107 ? 6.693 -14.719 14.236 1.00 94.31 107 ASN A N 1
ATOM 851 C CA . ASN A 1 107 ? 6.678 -13.971 12.972 1.00 94.31 107 ASN A CA 1
ATOM 852 C C . ASN A 1 107 ? 8.021 -13.293 12.650 1.00 94.31 107 ASN A C 1
ATOM 854 O O . ASN A 1 107 ? 8.150 -12.582 11.652 1.00 94.31 107 ASN A O 1
ATOM 858 N N . ARG A 1 108 ? 9.058 -13.524 13.466 1.00 87.94 108 ARG A N 1
ATOM 859 C CA . ARG A 1 108 ? 10.356 -12.846 13.335 1.00 87.94 108 ARG A CA 1
ATOM 860 C C . ARG A 1 108 ? 11.067 -13.133 12.012 1.00 87.94 108 ARG A C 1
ATOM 862 O O . ARG A 1 108 ? 11.749 -12.248 11.502 1.00 87.94 108 ARG A O 1
ATOM 869 N N . GLU A 1 109 ? 10.935 -14.346 11.475 1.00 88.62 109 GLU A N 1
ATOM 870 C CA . GLU A 1 109 ? 11.520 -14.705 10.177 1.00 88.62 109 GLU A CA 1
ATOM 871 C C . GLU A 1 109 ? 10.846 -13.933 9.037 1.00 88.62 109 GLU A C 1
ATOM 873 O O . GLU A 1 109 ? 11.538 -13.297 8.244 1.00 88.62 109 GLU A O 1
ATOM 878 N N . LEU A 1 110 ? 9.509 -13.892 9.023 1.00 91.94 110 LEU A N 1
ATOM 879 C CA . LEU A 1 110 ? 8.725 -13.135 8.043 1.00 91.94 110 LEU A CA 1
ATOM 880 C C . LEU A 1 110 ? 9.047 -11.635 8.094 1.00 91.94 110 LEU A C 1
ATOM 882 O O . LEU A 1 110 ? 9.335 -11.011 7.075 1.00 91.94 110 LEU A O 1
ATOM 886 N N . THR A 1 111 ? 9.055 -11.063 9.297 1.00 90.25 111 THR A N 1
ATOM 887 C CA . THR A 1 111 ? 9.410 -9.656 9.536 1.00 90.25 111 THR A CA 1
ATOM 888 C C . THR A 1 111 ? 10.868 -9.357 9.167 1.00 90.25 111 THR A C 1
ATOM 890 O O . THR A 1 111 ? 11.212 -8.225 8.837 1.00 90.25 111 THR A O 1
ATOM 893 N N . GLY A 1 112 ? 11.725 -10.382 9.180 1.00 86.12 112 GLY A N 1
ATOM 894 C CA . GLY A 1 112 ? 13.123 -10.334 8.766 1.00 86.12 112 GLY A CA 1
ATOM 895 C C . GLY A 1 112 ? 13.351 -10.100 7.267 1.00 86.12 112 GLY A C 1
ATOM 896 O O . GLY A 1 112 ? 14.411 -9.607 6.874 1.00 86.12 112 GLY A O 1
ATOM 897 N N . LEU A 1 113 ? 12.370 -10.476 6.447 1.00 88.56 113 LEU A N 1
ATOM 898 C CA . LEU A 1 113 ? 12.404 -10.492 4.986 1.00 88.56 113 LEU A CA 1
ATOM 899 C C . LEU A 1 113 ? 11.828 -9.187 4.409 1.00 88.56 113 LEU A C 1
ATOM 901 O O . LEU A 1 113 ? 10.995 -8.542 5.039 1.00 88.56 113 LEU A O 1
ATOM 905 N N . LEU A 1 114 ? 12.220 -8.819 3.188 1.00 91.81 114 LEU A N 1
ATOM 906 C CA . LEU A 1 114 ? 11.406 -7.979 2.308 1.00 91.81 114 LEU A CA 1
ATOM 907 C C . LEU A 1 114 ? 11.105 -8.785 1.035 1.00 91.81 114 LEU A C 1
ATOM 909 O O . LEU A 1 114 ? 12.065 -9.137 0.356 1.00 91.81 114 LEU A O 1
ATOM 913 N N . PRO A 1 115 ? 9.834 -9.089 0.723 1.00 93.12 115 PRO A N 1
ATOM 914 C CA . PRO A 1 115 ? 9.475 -9.735 -0.538 1.00 93.12 115 PRO A CA 1
ATOM 915 C C . PRO A 1 115 ? 9.902 -8.906 -1.758 1.00 93.12 115 PRO A C 1
ATOM 917 O O . PRO A 1 115 ? 9.821 -7.671 -1.717 1.00 93.12 115 PRO A O 1
ATOM 920 N N . ASP A 1 116 ? 10.265 -9.575 -2.852 1.00 91.69 116 ASP A N 1
ATOM 921 C CA . ASP A 1 116 ? 10.591 -8.994 -4.161 1.00 91.69 116 ASP A CA 1
ATOM 922 C C . ASP A 1 116 ? 9.447 -8.087 -4.649 1.00 91.69 116 ASP A C 1
ATOM 924 O O . ASP A 1 116 ? 9.684 -7.025 -5.233 1.00 91.69 116 ASP A O 1
ATOM 928 N N . LEU A 1 117 ? 8.192 -8.444 -4.334 1.00 94.94 117 LEU A N 1
ATOM 929 C CA . LEU A 1 117 ? 7.000 -7.622 -4.572 1.00 94.94 117 LEU A CA 1
ATOM 930 C C . LEU A 1 117 ? 7.111 -6.190 -4.013 1.00 94.94 117 LEU A C 1
ATOM 932 O O . LEU A 1 117 ? 6.503 -5.269 -4.563 1.00 94.94 117 LEU A O 1
ATOM 936 N N . TYR A 1 118 ? 7.857 -5.987 -2.925 1.00 94.88 118 TYR A N 1
ATOM 937 C CA . TYR A 1 118 ? 8.024 -4.697 -2.245 1.00 94.88 118 TYR A CA 1
ATOM 938 C C . TYR A 1 118 ? 9.433 -4.111 -2.375 1.00 94.88 118 TYR A C 1
ATOM 940 O O . TYR A 1 118 ? 9.659 -2.972 -1.946 1.00 94.88 118 TYR A O 1
ATOM 948 N N . GLU A 1 119 ? 10.368 -4.855 -2.961 1.00 90.69 119 GLU A N 1
ATOM 949 C CA . GLU A 1 119 ? 11.751 -4.434 -3.116 1.00 90.69 119 GLU A CA 1
ATOM 950 C C . GLU A 1 119 ? 11.908 -3.422 -4.263 1.00 90.69 119 GLU A C 1
ATOM 952 O O . GLU A 1 119 ? 11.285 -3.508 -5.325 1.00 90.69 119 GLU A O 1
ATOM 957 N N . HIS A 1 120 ? 12.735 -2.402 -4.037 1.00 91.12 120 HIS A N 1
ATOM 958 C CA . HIS A 1 120 ? 13.128 -1.403 -5.022 1.00 91.12 120 HIS A CA 1
ATOM 959 C C . HIS A 1 120 ? 14.511 -0.813 -4.712 1.00 91.12 120 HIS A C 1
ATOM 961 O O . HIS A 1 120 ? 15.008 -0.912 -3.595 1.00 91.12 120 HIS A O 1
ATOM 967 N N . ALA A 1 121 ? 15.131 -0.130 -5.678 1.00 85.44 121 ALA A N 1
ATOM 968 C CA . ALA A 1 121 ? 16.468 0.476 -5.567 1.00 85.44 121 ALA A CA 1
ATOM 969 C C . ALA A 1 121 ? 16.640 1.444 -4.380 1.00 85.44 121 ALA A C 1
ATOM 971 O O . ALA A 1 121 ? 17.753 1.816 -4.012 1.00 85.44 121 ALA A O 1
ATOM 972 N N . GLY A 1 122 ? 15.544 1.916 -3.783 1.00 77.44 122 GLY A N 1
ATOM 973 C CA . GLY A 1 122 ? 15.592 2.719 -2.573 1.00 77.44 122 GLY A CA 1
ATOM 974 C C . GLY A 1 122 ? 15.753 1.904 -1.285 1.00 77.44 122 GLY A C 1
ATOM 975 O O . GLY A 1 122 ? 16.070 2.523 -0.266 1.00 77.44 122 GLY A O 1
ATOM 976 N N . ASN A 1 123 ? 15.511 0.588 -1.285 1.00 74.75 123 ASN A N 1
ATOM 977 C CA . ASN A 1 123 ? 15.607 -0.300 -0.115 1.00 74.75 123 ASN A CA 1
ATOM 978 C C . ASN A 1 123 ? 17.049 -0.599 0.316 1.00 74.75 123 ASN A C 1
ATOM 980 O O . ASN A 1 123 ? 17.264 -0.862 1.496 1.00 74.75 123 ASN A O 1
ATOM 984 N N . ASP A 1 124 ? 18.036 -0.425 -0.569 1.00 57.47 124 ASP A N 1
ATOM 985 C CA . ASP A 1 124 ? 19.471 -0.647 -0.298 1.00 57.47 124 ASP A CA 1
ATOM 986 C C . ASP A 1 124 ? 20.055 0.242 0.816 1.00 57.47 124 ASP A C 1
ATOM 988 O O . ASP A 1 124 ? 21.196 0.066 1.248 1.00 57.47 124 ASP A O 1
ATOM 992 N N . ARG A 1 125 ? 19.288 1.229 1.294 1.00 54.00 125 ARG A N 1
ATOM 993 C CA . ARG A 1 125 ? 19.624 2.033 2.469 1.00 54.00 125 ARG A CA 1
ATOM 994 C C . ARG A 1 125 ? 18.891 1.459 3.684 1.00 54.00 125 ARG A C 1
ATOM 996 O O . ARG A 1 125 ? 17.704 1.752 3.837 1.00 54.00 125 ARG A O 1
ATOM 1003 N N . PRO A 1 126 ? 19.565 0.688 4.562 1.00 52.47 126 PRO A N 1
ATOM 1004 C CA . PRO A 1 126 ? 18.977 0.312 5.837 1.00 52.47 126 PRO A CA 1
ATOM 1005 C C . PRO A 1 126 ? 18.601 1.591 6.585 1.00 52.47 126 PRO A C 1
ATOM 1007 O O . PRO A 1 126 ? 19.451 2.456 6.803 1.00 52.47 126 PRO A O 1
ATOM 1010 N N . VAL A 1 127 ? 17.327 1.727 6.947 1.00 53.50 127 VAL A N 1
ATOM 1011 C CA . VAL A 1 127 ? 16.872 2.827 7.796 1.00 53.50 127 VAL A CA 1
ATOM 1012 C C . VAL A 1 127 ? 17.005 2.350 9.235 1.00 53.50 127 VAL A C 1
ATOM 1014 O O . VAL A 1 127 ? 16.355 1.392 9.647 1.00 53.50 127 VAL A O 1
ATOM 1017 N N . THR A 1 128 ? 17.881 2.994 10.001 1.00 45.53 128 THR A N 1
ATOM 1018 C CA . THR A 1 128 ? 17.916 2.810 11.452 1.00 45.53 128 THR A CA 1
ATOM 1019 C C . THR A 1 128 ? 16.791 3.651 12.045 1.00 45.53 128 THR A C 1
ATOM 1021 O O . THR A 1 128 ? 16.954 4.853 12.241 1.00 45.53 128 THR A O 1
ATOM 1024 N N . LEU A 1 129 ? 15.640 3.035 12.301 1.00 47.47 129 LEU A N 1
ATOM 1025 C CA . LEU A 1 129 ? 14.646 3.606 13.206 1.00 47.47 129 LEU A CA 1
ATOM 1026 C C . LEU A 1 129 ? 15.166 3.330 14.619 1.00 47.47 129 LEU A C 1
ATOM 1028 O O . LEU A 1 129 ? 15.355 2.166 14.951 1.00 47.47 129 LEU A O 1
ATOM 1032 N N . SER A 1 130 ? 15.515 4.384 15.366 1.00 43.88 130 SER A N 1
ATOM 1033 C CA . SER A 1 130 ? 15.952 4.375 16.778 1.00 43.88 130 SER A CA 1
ATOM 1034 C C . SER A 1 130 ? 16.295 2.984 17.349 1.00 43.88 130 SER A C 1
ATOM 1036 O O . SER A 1 130 ? 15.421 2.225 17.761 1.00 43.88 130 SER A O 1
ATOM 1038 N N . ASP A 1 131 ? 17.589 2.675 17.367 1.00 43.81 131 ASP A N 1
ATOM 1039 C CA . ASP A 1 131 ? 18.230 1.609 18.150 1.00 43.81 131 ASP A CA 1
ATOM 1040 C C . ASP A 1 131 ? 17.949 0.145 17.753 1.00 43.81 131 ASP A C 1
ATOM 1042 O O . ASP A 1 131 ? 18.584 -0.763 18.296 1.00 43.81 131 ASP A O 1
ATOM 1046 N N . GLN A 1 132 ? 17.117 -0.120 16.741 1.00 48.19 132 GLN A N 1
ATOM 1047 C CA . GLN A 1 132 ? 16.975 -1.451 16.141 1.00 48.19 132 GLN A CA 1
ATOM 1048 C C . GLN A 1 132 ? 17.038 -1.360 14.613 1.00 48.19 132 GLN A C 1
ATOM 1050 O O . GLN A 1 132 ? 16.340 -0.575 13.979 1.00 48.19 132 GLN A O 1
ATOM 1055 N N . ARG A 1 133 ? 17.902 -2.166 13.984 1.00 51.66 133 ARG A N 1
ATOM 1056 C CA . ARG A 1 133 ? 17.933 -2.293 12.521 1.00 51.66 133 ARG A CA 1
ATOM 1057 C C . ARG A 1 133 ? 16.655 -3.011 12.089 1.00 51.66 133 ARG A C 1
ATOM 1059 O O . ARG A 1 133 ? 16.616 -4.237 12.089 1.00 51.66 133 ARG A O 1
ATOM 1066 N N . VAL A 1 134 ? 15.615 -2.244 11.776 1.00 57.06 134 VAL A N 1
ATOM 1067 C CA . VAL A 1 134 ? 14.367 -2.774 11.231 1.00 57.06 134 VAL A CA 1
ATOM 1068 C C . VAL A 1 134 ? 14.651 -3.233 9.803 1.00 57.06 134 VAL A C 1
ATOM 1070 O O . VAL A 1 134 ? 15.038 -2.448 8.937 1.00 57.06 134 VAL A O 1
ATOM 1073 N N . VAL A 1 135 ? 14.551 -4.538 9.594 1.00 70.31 135 VAL A N 1
ATOM 1074 C CA . VAL A 1 135 ? 14.621 -5.187 8.281 1.00 70.31 135 VAL A CA 1
ATOM 1075 C C . VAL A 1 135 ? 13.201 -5.297 7.714 1.00 70.31 135 VAL A C 1
ATOM 1077 O O . VAL A 1 135 ? 12.235 -5.150 8.459 1.00 70.31 135 VAL A O 1
ATOM 1080 N N . GLY A 1 136 ? 13.057 -5.458 6.396 1.00 84.81 136 GLY A N 1
ATOM 1081 C CA . GLY A 1 136 ? 11.727 -5.609 5.793 1.00 84.81 136 GLY A CA 1
ATOM 1082 C C . GLY A 1 136 ? 10.926 -4.313 5.629 1.00 84.81 136 GLY A C 1
ATOM 1083 O O . GLY A 1 136 ? 9.722 -4.300 5.861 1.00 84.81 136 GLY A O 1
ATOM 1084 N N . LEU A 1 137 ? 11.559 -3.196 5.262 1.00 90.62 137 LEU A N 1
ATOM 1085 C CA . LEU A 1 137 ? 10.864 -1.910 5.131 1.00 90.62 137 LEU A CA 1
ATOM 1086 C C . LEU A 1 137 ? 10.251 -1.720 3.740 1.00 90.62 137 LEU A C 1
ATOM 1088 O O . LEU A 1 137 ? 10.978 -1.709 2.751 1.00 90.62 137 LEU A O 1
ATOM 1092 N N . THR A 1 138 ? 8.947 -1.470 3.662 1.00 93.75 138 THR A N 1
ATOM 1093 C CA . THR A 1 138 ? 8.256 -1.137 2.411 1.00 93.75 138 THR A CA 1
ATOM 1094 C C . THR A 1 138 ? 8.019 0.366 2.273 1.00 93.75 138 THR A C 1
ATOM 1096 O O . THR A 1 138 ? 7.833 1.087 3.253 1.00 93.75 138 THR A O 1
ATOM 1099 N N . SER A 1 139 ? 8.026 0.840 1.027 1.00 95.50 139 SER A N 1
ATOM 1100 C CA . SER A 1 139 ? 7.622 2.203 0.658 1.00 95.50 139 SER A CA 1
ATOM 1101 C C . SER A 1 139 ? 6.150 2.292 0.251 1.00 95.50 139 SER A C 1
ATOM 1103 O O . SER A 1 139 ? 5.692 3.389 -0.039 1.00 95.50 139 SER A O 1
ATOM 1105 N N . ALA A 1 140 ? 5.416 1.185 0.158 1.00 96.38 140 ALA A N 1
ATOM 1106 C CA . ALA A 1 140 ? 4.037 1.203 -0.317 1.00 96.38 140 ALA A CA 1
ATOM 1107 C C . ALA A 1 140 ? 3.057 1.197 0.859 1.00 96.38 140 ALA A C 1
ATOM 1109 O O . ALA A 1 140 ? 2.966 0.193 1.565 1.00 96.38 140 ALA A O 1
ATOM 1110 N N . LEU A 1 141 ? 2.316 2.290 1.045 1.00 98.12 141 LEU A N 1
ATOM 1111 C CA . LEU A 1 141 ? 1.267 2.435 2.059 1.00 98.12 141 LEU A CA 1
ATOM 1112 C C . LEU A 1 141 ? -0.110 2.464 1.400 1.00 98.12 141 LEU A C 1
ATOM 1114 O O . LEU A 1 141 ? -0.294 3.162 0.404 1.00 98.12 141 LEU A O 1
ATOM 1118 N N . GLY A 1 142 ? -1.065 1.715 1.944 1.00 98.25 142 GLY A N 1
ATOM 1119 C CA . GLY A 1 142 ? -2.471 1.829 1.574 1.00 98.25 142 GLY A CA 1
ATOM 1120 C C . GLY A 1 142 ? -3.055 3.164 2.040 1.00 98.25 142 GLY A C 1
ATOM 1121 O O . GLY A 1 142 ? -2.541 3.792 2.966 1.00 98.25 142 GLY A O 1
ATOM 1122 N N . VAL A 1 143 ? -4.127 3.602 1.386 1.00 98.38 143 VAL A N 1
ATOM 1123 C CA . VAL A 1 143 ? -4.910 4.775 1.783 1.00 98.38 143 VAL A CA 1
ATOM 1124 C C . VAL A 1 143 ? -6.252 4.298 2.318 1.00 98.38 143 VAL A C 1
ATOM 1126 O O . VAL A 1 143 ? -7.026 3.665 1.595 1.00 98.38 143 VAL A O 1
ATOM 1129 N N . LYS A 1 144 ? -6.518 4.589 3.590 1.00 97.19 144 LYS A N 1
ATOM 1130 C CA . LYS A 1 144 ? -7.697 4.129 4.321 1.00 97.19 144 LYS A CA 1
ATOM 1131 C C . LYS A 1 144 ? -8.696 5.263 4.552 1.00 97.19 144 LYS A C 1
ATOM 1133 O O . LYS A 1 144 ? -8.311 6.402 4.827 1.00 97.19 144 LYS A O 1
ATOM 1138 N N . ASN A 1 145 ? -9.980 4.952 4.425 1.00 95.25 145 ASN A N 1
ATOM 1139 C CA . ASN A 1 145 ? -11.076 5.853 4.772 1.00 95.25 145 ASN A CA 1
ATOM 1140 C C . ASN A 1 145 ? -11.282 5.908 6.309 1.00 95.25 145 ASN A C 1
ATOM 1142 O O . ASN A 1 145 ? -10.620 5.157 7.031 1.00 95.25 145 ASN A O 1
ATOM 1146 N N . PRO A 1 146 ? -12.158 6.788 6.833 1.00 94.06 146 PRO A N 1
ATOM 1147 C CA . PRO A 1 146 ? -12.436 6.891 8.271 1.00 94.06 146 PRO A CA 1
ATOM 1148 C C . PRO A 1 146 ? -12.848 5.577 8.950 1.00 94.06 146 PRO A C 1
ATOM 1150 O O . PRO A 1 146 ? -12.500 5.363 10.109 1.00 94.06 146 PRO A O 1
ATOM 1153 N N . SER A 1 147 ? -13.523 4.682 8.228 1.00 91.94 147 SER A N 1
ATOM 1154 C CA . SER A 1 147 ? -13.900 3.351 8.720 1.00 91.94 147 SER A CA 1
ATOM 1155 C C . SER A 1 147 ? -12.767 2.312 8.660 1.00 91.94 147 SER A C 1
ATOM 1157 O O . SER A 1 147 ? -12.969 1.163 9.044 1.00 91.94 147 SER A O 1
ATOM 1159 N N . GLY A 1 148 ? -11.571 2.680 8.188 1.00 91.81 148 GLY A N 1
ATOM 1160 C CA . GLY A 1 148 ? -10.421 1.778 8.066 1.00 91.81 148 GLY A CA 1
ATOM 1161 C C . GLY A 1 148 ? -10.430 0.898 6.810 1.00 91.81 148 GLY A C 1
ATOM 1162 O O . GLY A 1 148 ? -9.519 0.092 6.619 1.00 91.81 148 GLY A O 1
ATOM 1163 N N . ASN A 1 149 ? -11.410 1.073 5.921 1.00 93.88 149 ASN A N 1
ATOM 1164 C CA . ASN A 1 149 ? -11.488 0.384 4.633 1.00 93.88 149 ASN A CA 1
ATOM 1165 C C . ASN A 1 149 ? -10.632 1.093 3.579 1.00 93.88 149 ASN A C 1
ATOM 1167 O O . ASN A 1 149 ? -10.195 2.228 3.757 1.00 93.88 149 ASN A O 1
ATOM 1171 N N . TRP A 1 150 ? -10.396 0.440 2.443 1.00 96.62 150 TRP A N 1
ATOM 1172 C CA . TRP A 1 150 ? -9.689 1.055 1.319 1.00 96.62 150 TRP A CA 1
ATOM 1173 C C . TRP A 1 150 ? -10.435 2.284 0.785 1.00 96.62 150 TRP A C 1
ATOM 1175 O O . TRP A 1 150 ? -11.642 2.240 0.535 1.00 96.62 150 TRP A O 1
ATOM 1185 N N . ASN A 1 151 ? -9.708 3.377 0.557 1.00 96.38 151 ASN A N 1
ATOM 1186 C CA . ASN A 1 151 ? -10.257 4.579 -0.062 1.00 96.38 151 ASN A CA 1
ATOM 1187 C C . ASN A 1 151 ? -10.918 4.257 -1.416 1.00 96.38 151 ASN A C 1
ATOM 1189 O O . ASN A 1 151 ? -10.318 3.613 -2.275 1.00 96.38 151 ASN A O 1
ATOM 1193 N N . GLY A 1 152 ? -12.153 4.729 -1.604 1.00 91.31 152 GLY A N 1
ATOM 1194 C CA . GLY A 1 152 ? -12.925 4.515 -2.831 1.00 91.31 152 GLY A CA 1
ATOM 1195 C C . GLY A 1 152 ? -13.644 3.165 -2.946 1.00 91.31 152 GLY A C 1
ATOM 1196 O O . GLY A 1 152 ? -14.174 2.886 -4.016 1.00 91.31 152 GLY A O 1
ATOM 1197 N N . THR A 1 153 ? -13.677 2.337 -1.892 1.00 89.38 153 THR A N 1
ATOM 1198 C CA . THR A 1 153 ? -14.446 1.069 -1.895 1.00 89.38 153 THR A CA 1
ATOM 1199 C C . THR A 1 153 ? -15.884 1.187 -1.386 1.00 89.38 153 THR A C 1
ATOM 1201 O O . THR A 1 153 ? -16.700 0.337 -1.724 1.00 89.38 153 THR A O 1
ATOM 1204 N N . ASP A 1 154 ? -16.210 2.244 -0.638 1.00 84.62 154 ASP A N 1
ATOM 1205 C CA . ASP A 1 154 ? -17.562 2.540 -0.139 1.00 84.62 154 ASP A CA 1
ATOM 1206 C C . ASP A 1 154 ? -17.923 4.002 -0.442 1.00 84.62 154 ASP A C 1
ATOM 1208 O O . ASP A 1 154 ? -17.942 4.866 0.430 1.00 84.62 154 ASP A O 1
ATOM 1212 N N . THR A 1 155 ? -18.089 4.317 -1.727 1.00 82.00 155 THR A N 1
ATOM 1213 C CA . THR A 1 155 ? -18.216 5.707 -2.202 1.00 82.00 155 THR A CA 1
ATOM 1214 C C . THR A 1 155 ? -19.495 6.407 -1.759 1.00 82.00 155 THR A C 1
ATOM 1216 O O . THR A 1 155 ? -19.544 7.633 -1.778 1.00 82.00 155 THR A O 1
ATOM 1219 N N . ASP A 1 156 ? -20.513 5.637 -1.384 1.00 84.69 156 ASP A N 1
ATOM 1220 C CA . ASP A 1 156 ? -21.843 6.154 -1.057 1.00 84.69 156 ASP A CA 1
ATOM 1221 C C . ASP A 1 156 ? -21.940 6.570 0.415 1.00 84.69 156 ASP A C 1
ATOM 1223 O O . ASP A 1 156 ? -22.798 7.367 0.775 1.00 84.69 156 ASP A O 1
ATOM 1227 N N . SER A 1 157 ? -21.066 6.036 1.274 1.00 87.81 157 SER A N 1
ATOM 1228 C CA . SER A 1 157 ? -21.107 6.290 2.721 1.00 87.81 157 SER A CA 1
ATOM 1229 C C . SER A 1 157 ? -19.837 6.943 3.262 1.00 87.81 157 SER A C 1
ATOM 1231 O O . SER A 1 157 ? -19.837 7.420 4.395 1.00 87.81 157 SER A O 1
ATOM 1233 N N . GLU A 1 158 ? -18.756 6.985 2.479 1.00 93.12 158 GLU A N 1
ATOM 1234 C CA . GLU A 1 158 ? -17.438 7.420 2.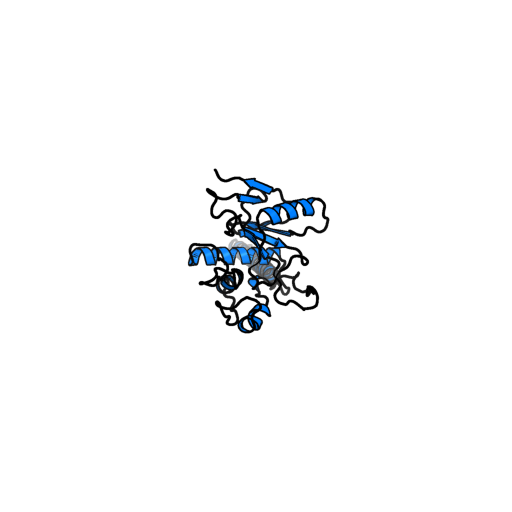942 1.00 93.12 158 GLU A CA 1
ATOM 1235 C C . GLU A 1 158 ? -16.801 8.447 2.000 1.00 93.12 158 GLU A C 1
ATOM 1237 O O . GLU A 1 158 ? -16.972 8.378 0.779 1.00 93.12 158 GLU A O 1
ATOM 1242 N N . PRO A 1 159 ? -16.003 9.391 2.533 1.00 95.25 159 PRO A N 1
ATOM 1243 C CA . PRO A 1 159 ? -15.311 10.356 1.703 1.00 95.25 159 PRO A CA 1
ATOM 1244 C C . PRO A 1 159 ? -14.245 9.671 0.843 1.00 95.25 159 PRO A C 1
ATOM 1246 O O . PRO A 1 159 ? -13.558 8.738 1.269 1.00 95.25 159 PRO A O 1
ATOM 1249 N N . VAL A 1 160 ? -14.060 10.189 -0.371 1.00 96.56 160 VAL A N 1
ATOM 1250 C CA . VAL A 1 160 ? -13.117 9.642 -1.350 1.00 96.56 160 VAL A CA 1
ATOM 1251 C C . VAL A 1 160 ? -12.042 10.665 -1.673 1.00 96.56 160 VAL A C 1
ATOM 1253 O O . VAL A 1 160 ? -12.306 11.726 -2.252 1.00 96.56 160 VAL A O 1
ATOM 1256 N N . LEU A 1 161 ? -10.795 10.316 -1.364 1.00 97.56 161 LEU A N 1
ATOM 1257 C CA . LEU A 1 161 ? -9.636 11.071 -1.815 1.00 97.56 161 LEU A CA 1
ATOM 1258 C C . LEU A 1 161 ? -9.299 10.692 -3.254 1.00 97.56 161 LEU A C 1
ATOM 1260 O O . LEU A 1 161 ? -8.934 9.553 -3.550 1.00 97.56 161 LEU A O 1
ATOM 1264 N N . SER A 1 162 ? -9.360 11.674 -4.147 1.00 97.31 162 SER A N 1
ATOM 1265 C CA . SER A 1 162 ? -8.889 11.534 -5.521 1.00 97.31 162 SER A CA 1
ATOM 1266 C C . SER A 1 162 ? -7.611 12.328 -5.750 1.00 97.31 162 SER A C 1
ATOM 1268 O O . SER A 1 162 ? -7.555 13.511 -5.416 1.00 97.31 162 SER A O 1
ATOM 1270 N N . ILE A 1 163 ? -6.617 11.707 -6.387 1.00 97.38 163 ILE A N 1
ATOM 1271 C CA . ILE A 1 163 ? -5.409 12.363 -6.899 1.00 97.38 163 ILE A CA 1
ATOM 1272 C C . ILE A 1 163 ? -5.485 12.376 -8.426 1.00 97.38 163 ILE A C 1
ATOM 1274 O O . ILE A 1 163 ? -5.760 11.361 -9.061 1.00 97.38 163 ILE A O 1
ATOM 1278 N N . ASN A 1 164 ? -5.283 13.545 -9.028 1.00 96.56 164 ASN A N 1
ATOM 1279 C CA . ASN A 1 164 ? -5.389 13.798 -10.464 1.00 96.56 164 ASN A CA 1
ATOM 1280 C C . ASN A 1 164 ? -6.703 13.255 -11.066 1.00 96.56 164 ASN A C 1
ATOM 1282 O O . ASN A 1 164 ? -6.726 12.732 -12.179 1.00 96.56 164 ASN A O 1
ATOM 1286 N N . GLY A 1 165 ? -7.801 13.379 -10.311 1.00 94.62 165 GLY A N 1
ATOM 1287 C CA . GLY A 1 165 ? -9.142 12.961 -10.727 1.00 94.62 165 GLY A CA 1
ATOM 1288 C C . GLY A 1 165 ? -9.448 11.467 -10.579 1.00 94.62 165 GLY A C 1
ATOM 1289 O O . GLY A 1 165 ? -10.484 11.038 -11.078 1.00 94.62 165 GLY A O 1
ATOM 1290 N N . LYS A 1 166 ? -8.588 10.677 -9.921 1.00 95.25 166 LYS A N 1
ATOM 1291 C CA . LYS A 1 166 ? -8.809 9.241 -9.683 1.00 95.25 166 LYS A CA 1
ATOM 1292 C C . LYS A 1 166 ? -8.676 8.873 -8.199 1.00 95.25 166 LYS A C 1
ATOM 1294 O O . LYS A 1 166 ? -7.746 9.377 -7.563 1.00 95.25 166 LYS A O 1
ATOM 1299 N N . PRO A 1 167 ? -9.522 7.975 -7.656 1.00 95.44 167 PRO A N 1
ATOM 1300 C CA . PRO A 1 167 ? -9.364 7.458 -6.297 1.00 95.44 167 PRO A CA 1
ATOM 1301 C C . PRO A 1 167 ? -8.003 6.782 -6.111 1.00 95.44 167 PRO A C 1
ATOM 1303 O O . PRO A 1 167 ? -7.644 5.871 -6.862 1.00 95.44 167 PRO A O 1
ATOM 1306 N N . VAL A 1 168 ? -7.231 7.251 -5.131 1.00 97.75 168 VAL A N 1
ATOM 1307 C CA . VAL A 1 168 ? -5.915 6.685 -4.803 1.00 97.75 16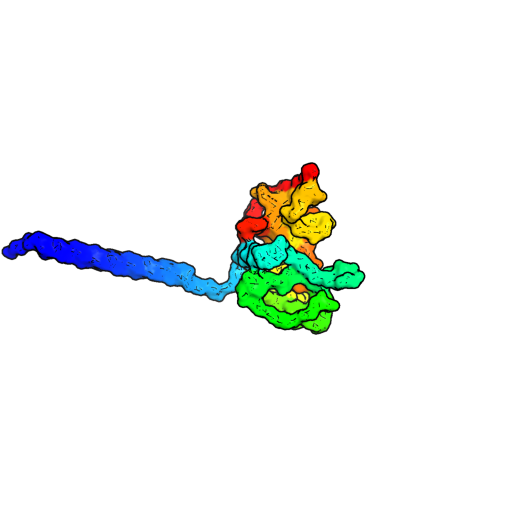8 VAL A CA 1
ATOM 1308 C C . VAL A 1 168 ? -6.078 5.473 -3.885 1.00 97.75 168 VAL A C 1
ATOM 1310 O O . VAL A 1 168 ? -6.741 5.574 -2.859 1.00 97.75 168 VAL A O 1
ATOM 1313 N N . LEU A 1 169 ? -5.479 4.334 -4.238 1.00 97.50 169 LEU A N 1
ATOM 1314 C CA . LEU A 1 169 ? -5.476 3.137 -3.388 1.00 97.50 169 LEU A CA 1
ATOM 1315 C C . LEU A 1 169 ? -4.251 3.086 -2.483 1.00 97.50 169 LEU A C 1
ATOM 1317 O O . LEU A 1 169 ? -4.381 2.825 -1.293 1.00 97.50 169 LEU A O 1
ATOM 1321 N N . CYS A 1 170 ? -3.070 3.343 -3.047 1.00 98.38 170 CYS A N 1
ATOM 1322 C CA . CYS A 1 170 ? -1.812 3.332 -2.309 1.00 98.38 170 CYS A CA 1
ATOM 1323 C C . CYS A 1 170 ? -0.960 4.546 -2.667 1.00 98.38 170 CYS A C 1
ATOM 1325 O O . CYS A 1 170 ? -1.020 5.071 -3.782 1.00 98.38 170 CYS A O 1
ATOM 1327 N N . VAL A 1 171 ? -0.079 4.923 -1.751 1.00 98.56 171 VAL A N 1
ATOM 1328 C CA . VAL A 1 171 ? 0.988 5.890 -1.984 1.00 98.56 171 VAL A CA 1
ATOM 1329 C C . VAL A 1 171 ? 2.357 5.236 -1.825 1.00 98.56 171 VAL A C 1
ATOM 1331 O O . VAL A 1 171 ? 2.564 4.368 -0.979 1.00 98.56 171 VAL A O 1
ATOM 1334 N N . GLY A 1 172 ? 3.300 5.648 -2.667 1.00 97.88 172 GLY A N 1
ATOM 1335 C CA . GLY A 1 172 ? 4.711 5.306 -2.535 1.00 97.88 172 GLY A CA 1
ATOM 1336 C C . GLY A 1 172 ? 5.436 6.407 -1.771 1.00 97.88 172 GLY A C 1
ATOM 1337 O O . GLY A 1 172 ? 5.453 7.543 -2.245 1.00 97.88 172 GLY A O 1
ATOM 1338 N N . VAL A 1 173 ? 6.040 6.087 -0.628 1.00 96.50 173 VAL A N 1
ATOM 1339 C CA . VAL A 1 173 ? 6.663 7.059 0.280 1.00 96.50 173 VAL A CA 1
ATOM 1340 C C . VAL A 1 173 ? 8.193 7.009 0.292 1.00 96.50 173 VAL A C 1
ATOM 1342 O O . VAL A 1 173 ? 8.830 5.986 0.004 1.00 96.50 173 VAL A O 1
ATOM 1345 N N . ALA A 1 174 ? 8.790 8.147 0.644 1.00 92.88 174 ALA A N 1
ATOM 1346 C CA . ALA A 1 174 ? 10.220 8.324 0.846 1.00 92.88 174 ALA A CA 1
ATOM 1347 C C . ALA A 1 174 ? 10.757 7.471 2.009 1.00 92.88 174 ALA A C 1
ATOM 1349 O O . ALA A 1 174 ? 10.015 6.985 2.856 1.00 92.88 174 ALA A O 1
ATOM 1350 N N . ALA A 1 175 ? 12.084 7.320 2.072 1.00 88.25 175 ALA A N 1
ATOM 1351 C CA . ALA A 1 175 ? 12.749 6.441 3.038 1.00 88.25 175 ALA A CA 1
ATOM 1352 C C . ALA A 1 175 ? 12.406 6.733 4.512 1.00 88.25 175 ALA A C 1
ATOM 1354 O O . ALA A 1 175 ? 12.391 5.802 5.310 1.00 88.25 175 ALA A O 1
ATOM 1355 N N . ALA A 1 176 ? 12.130 7.994 4.857 1.00 86.38 176 ALA A N 1
ATOM 1356 C CA . ALA A 1 176 ? 11.828 8.414 6.225 1.00 86.38 176 ALA A CA 1
ATOM 1357 C C . ALA A 1 176 ? 10.475 7.901 6.751 1.00 86.38 176 ALA A C 1
ATOM 1359 O O . ALA A 1 176 ? 10.323 7.758 7.956 1.00 86.38 176 ALA A O 1
ATOM 1360 N N . GLU A 1 177 ? 9.531 7.590 5.860 1.00 91.06 177 GLU A N 1
ATOM 1361 C CA . GLU A 1 177 ? 8.167 7.158 6.209 1.00 91.06 177 GLU A CA 1
ATOM 1362 C C . GLU A 1 177 ? 7.935 5.664 5.956 1.00 91.06 177 GLU A C 1
ATOM 1364 O O . GLU A 1 177 ? 6.804 5.181 5.974 1.00 91.06 177 GLU A O 1
ATOM 1369 N N . ARG A 1 178 ? 8.995 4.908 5.658 1.00 91.25 178 ARG A N 1
ATOM 1370 C CA . ARG A 1 178 ? 8.856 3.471 5.429 1.00 91.25 178 ARG A CA 1
ATOM 1371 C C . ARG A 1 178 ? 8.474 2.754 6.710 1.00 91.25 178 ARG A C 1
ATOM 1373 O O . ARG A 1 178 ? 8.959 3.074 7.793 1.00 91.25 178 ARG A O 1
ATOM 1380 N N . VAL A 1 179 ? 7.691 1.700 6.543 1.00 92.75 179 VAL A N 1
ATOM 1381 C CA . VAL A 1 179 ? 7.217 0.854 7.637 1.00 92.75 179 VAL A CA 1
ATOM 1382 C C . VAL A 1 179 ? 7.629 -0.587 7.393 1.00 92.75 179 VAL A C 1
ATOM 1384 O O . VAL A 1 179 ? 7.853 -0.991 6.250 1.00 92.75 179 VAL A O 1
ATOM 1387 N N . THR A 1 180 ? 7.735 -1.371 8.460 1.00 93.44 180 THR A N 1
ATOM 1388 C CA . THR A 1 180 ? 7.881 -2.824 8.349 1.00 93.44 180 THR A CA 1
ATOM 1389 C C . THR A 1 180 ? 6.706 -3.388 7.558 1.00 93.44 180 THR A C 1
ATOM 1391 O O . THR A 1 180 ? 5.558 -3.114 7.896 1.00 93.44 180 THR A O 1
ATOM 1394 N N . TRP A 1 181 ? 6.969 -4.180 6.523 1.00 95.06 181 TRP A N 1
ATOM 1395 C CA . TRP A 1 181 ? 5.934 -4.648 5.599 1.00 95.06 181 TRP A CA 1
ATOM 1396 C C . TRP A 1 181 ? 4.895 -5.572 6.256 1.00 95.06 181 TRP A C 1
ATOM 1398 O O . TRP A 1 181 ? 3.755 -5.618 5.807 1.00 95.06 181 TRP A O 1
ATOM 1408 N N . THR A 1 182 ? 5.254 -6.263 7.340 1.00 96.06 182 THR A N 1
ATOM 1409 C CA . THR A 1 182 ? 4.338 -7.104 8.126 1.00 96.06 182 THR A CA 1
ATOM 1410 C C . THR A 1 182 ? 3.486 -6.309 9.114 1.00 96.06 182 THR A C 1
ATOM 1412 O O . THR A 1 182 ? 2.484 -6.830 9.600 1.00 96.06 182 THR A O 1
ATOM 1415 N N . ARG A 1 183 ? 3.841 -5.052 9.414 1.00 96.19 183 ARG A N 1
ATOM 1416 C CA . ARG A 1 183 ? 3.141 -4.223 10.401 1.00 96.19 183 ARG A CA 1
ATOM 1417 C C . ARG A 1 183 ? 1.858 -3.631 9.798 1.00 96.19 183 ARG A C 1
ATOM 1419 O O . ARG A 1 183 ? 1.954 -2.951 8.775 1.00 96.19 183 ARG A O 1
ATOM 1426 N N . PRO A 1 184 ? 0.680 -3.819 10.421 1.00 96.56 184 PRO A N 1
ATOM 1427 C CA . PRO A 1 184 ? -0.600 -3.319 9.912 1.00 96.56 184 PRO A CA 1
ATOM 1428 C C . PRO A 1 184 ? -0.763 -1.818 10.188 1.00 96.56 184 PRO A C 1
ATOM 1430 O O . PRO A 1 184 ? -1.495 -1.391 11.079 1.00 96.56 184 PRO A O 1
ATOM 1433 N N . VAL A 1 185 ? 0.007 -1.008 9.467 1.00 95.75 185 VAL A N 1
ATOM 1434 C CA . VAL A 1 185 ? -0.032 0.452 9.532 1.00 95.75 185 VAL A CA 1
ATOM 1435 C C . VAL A 1 185 ? -0.016 1.029 8.120 1.00 95.75 185 VAL A C 1
ATOM 1437 O O . VAL A 1 185 ? 0.754 0.591 7.262 1.00 95.75 185 VAL A O 1
ATOM 1440 N N . ASP A 1 186 ? -0.881 2.012 7.897 1.00 97.44 186 ASP A N 1
ATOM 1441 C CA . ASP A 1 186 ? -1.130 2.672 6.619 1.00 97.44 186 ASP A CA 1
ATOM 1442 C C . ASP A 1 186 ? -1.603 4.107 6.855 1.00 97.44 186 ASP A C 1
ATOM 1444 O O . ASP A 1 186 ? -1.851 4.494 7.996 1.00 97.44 186 ASP A O 1
ATOM 1448 N N . TYR A 1 187 ? -1.736 4.896 5.785 1.00 97.81 187 TYR A N 1
ATOM 1449 C CA . TYR A 1 187 ? -2.230 6.264 5.900 1.00 97.81 187 TYR A CA 1
ATOM 1450 C C . TYR A 1 187 ? -3.751 6.332 5.819 1.00 97.81 187 TYR A C 1
ATOM 1452 O O . TYR A 1 187 ? -4.374 5.776 4.916 1.00 97.81 187 TYR A O 1
ATOM 1460 N N . SER A 1 188 ? -4.345 7.118 6.705 1.00 97.81 188 SER A N 1
ATOM 1461 C CA . SER A 1 188 ? -5.689 7.660 6.531 1.00 97.81 188 SER A CA 1
ATOM 1462 C C . SER A 1 188 ? -5.724 8.716 5.418 1.00 97.81 188 SER A C 1
ATOM 1464 O O . SER A 1 188 ? -4.721 9.363 5.107 1.00 97.81 188 SER A O 1
ATOM 1466 N N . ILE A 1 189 ? -6.906 8.959 4.846 1.00 97.69 189 ILE A N 1
ATOM 1467 C CA . ILE A 1 189 ? -7.134 10.057 3.889 1.00 97.69 189 ILE A CA 1
ATOM 1468 C C . ILE A 1 189 ? -6.622 11.406 4.424 1.00 97.69 189 ILE A C 1
ATOM 1470 O O . ILE A 1 189 ? -5.985 12.154 3.680 1.00 97.69 189 ILE A O 1
ATOM 1474 N N . SER A 1 190 ? -6.871 11.716 5.700 1.00 97.25 190 SER A N 1
ATOM 1475 C CA . SER A 1 190 ? -6.415 12.961 6.329 1.00 97.25 190 SER A CA 1
ATOM 1476 C C . SER A 1 190 ? -4.893 13.065 6.371 1.00 97.25 190 SER A C 1
ATOM 1478 O O . SER A 1 190 ? -4.349 14.097 5.985 1.00 97.25 190 SER A O 1
ATOM 1480 N N . GLU A 1 191 ? -4.193 11.990 6.743 1.00 97.94 191 GLU A N 1
ATOM 1481 C CA . GLU A 1 191 ? -2.724 11.979 6.777 1.00 97.94 191 GLU A CA 1
ATOM 1482 C C . GLU A 1 191 ? -2.125 12.159 5.380 1.00 97.94 191 GLU A C 1
ATOM 1484 O O . GLU A 1 191 ? -1.148 12.895 5.217 1.00 97.94 191 GLU A O 1
ATOM 1489 N N . VAL A 1 192 ? -2.739 11.554 4.353 1.00 98.12 192 VAL A N 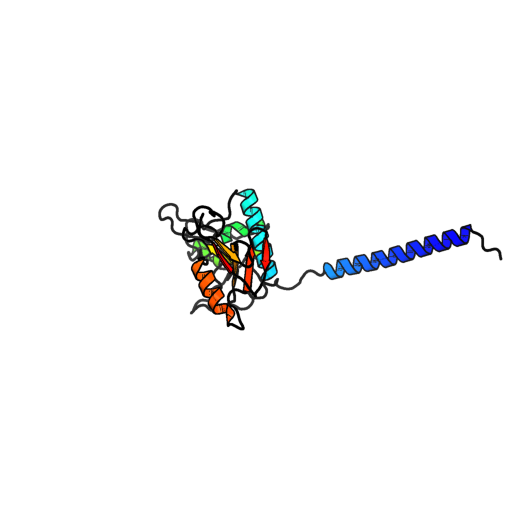1
ATOM 1490 C CA . VAL A 1 192 ? -2.331 11.779 2.960 1.00 98.12 192 VAL A CA 1
ATOM 1491 C C . VAL A 1 192 ? -2.502 13.249 2.581 1.00 98.12 192 VAL A C 1
ATOM 1493 O O . VAL A 1 192 ? -1.580 13.832 2.016 1.00 98.12 192 VAL A O 1
ATOM 1496 N N . ILE A 1 193 ? -3.642 13.873 2.893 1.00 98.00 193 ILE A N 1
ATOM 1497 C CA . ILE A 1 193 ? -3.887 15.291 2.579 1.00 98.00 193 ILE A CA 1
ATOM 1498 C C . ILE A 1 193 ? -2.861 16.192 3.277 1.00 98.00 193 ILE A C 1
ATOM 1500 O O . ILE A 1 193 ? -2.256 17.043 2.619 1.00 98.00 193 ILE A O 1
ATOM 1504 N N . ASP A 1 194 ? -2.622 15.984 4.570 1.00 97.31 194 ASP A N 1
ATOM 1505 C CA . ASP A 1 194 ? -1.668 16.773 5.354 1.00 97.31 194 ASP A CA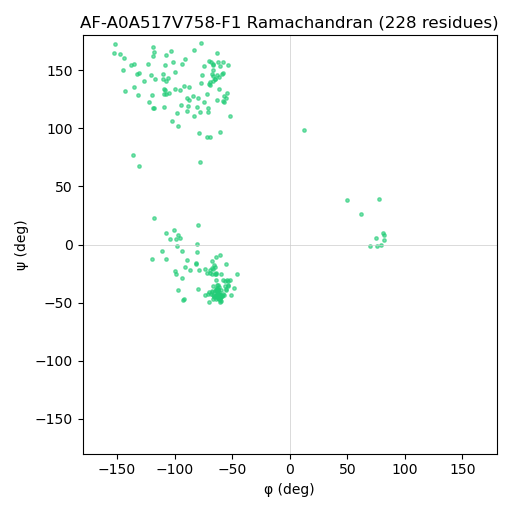 1
ATOM 1506 C C . ASP A 1 194 ? -0.238 16.627 4.819 1.00 97.31 194 ASP A C 1
ATOM 1508 O O . ASP A 1 194 ? 0.535 17.591 4.773 1.00 97.31 194 ASP A O 1
ATOM 1512 N N . GLN A 1 195 ? 0.139 15.421 4.389 1.00 97.44 195 GLN A N 1
ATOM 1513 C CA . GLN A 1 195 ? 1.443 15.184 3.783 1.00 97.44 195 GLN A CA 1
ATOM 1514 C C . GLN A 1 195 ? 1.549 15.811 2.387 1.00 97.44 195 GLN A C 1
ATOM 1516 O O . GLN A 1 195 ? 2.554 16.457 2.093 1.00 97.44 195 GLN A O 1
ATOM 1521 N N . LEU A 1 196 ? 0.514 15.704 1.549 1.00 97.00 196 LEU A N 1
ATOM 1522 C CA . LEU A 1 196 ? 0.476 16.348 0.233 1.00 97.00 196 LEU A CA 1
ATOM 1523 C C . LEU A 1 196 ? 0.609 17.874 0.344 1.00 97.00 196 LEU A C 1
ATOM 1525 O O . LEU A 1 196 ? 1.317 18.489 -0.454 1.00 97.00 196 LEU A O 1
ATOM 1529 N N . GLN A 1 197 ? -0.022 18.491 1.349 1.00 96.69 197 GLN A N 1
ATOM 1530 C CA . GLN A 1 197 ? 0.129 19.920 1.638 1.00 96.69 197 GLN A CA 1
ATOM 1531 C C . GLN A 1 197 ? 1.573 20.280 2.008 1.00 96.69 197 GLN A C 1
ATOM 1533 O O . GLN A 1 197 ? 2.122 21.238 1.460 1.00 96.69 197 GLN A O 1
ATOM 1538 N N . ARG A 1 198 ? 2.212 19.498 2.890 1.00 95.31 198 ARG A N 1
ATOM 1539 C CA . ARG A 1 198 ? 3.631 19.676 3.249 1.00 95.31 198 ARG A CA 1
ATOM 1540 C C . ARG A 1 198 ? 4.557 19.509 2.043 1.00 95.31 198 ARG A C 1
ATOM 1542 O O . ARG A 1 198 ? 5.533 20.248 1.907 1.00 95.31 198 ARG A O 1
ATOM 1549 N N . ASP A 1 199 ? 4.229 18.584 1.149 1.00 95.75 199 ASP A N 1
ATOM 1550 C CA . ASP A 1 199 ? 5.038 18.263 -0.022 1.00 95.75 199 ASP A CA 1
ATOM 1551 C C . ASP A 1 199 ? 5.003 19.350 -1.110 1.00 95.75 199 ASP A C 1
ATOM 1553 O O . ASP A 1 199 ? 5.976 19.464 -1.854 1.00 95.75 199 ASP A O 1
ATOM 1557 N N . GLN A 1 200 ? 3.961 20.197 -1.195 1.00 90.06 200 GLN A N 1
ATOM 1558 C CA . GLN A 1 200 ? 3.862 21.247 -2.233 1.00 90.06 200 GLN A CA 1
ATOM 1559 C C . GLN A 1 200 ? 5.060 22.205 -2.255 1.00 90.06 200 GLN A C 1
ATOM 1561 O O . GLN A 1 200 ? 5.458 22.673 -3.322 1.00 90.06 200 GLN A O 1
ATOM 1566 N N . ALA A 1 201 ? 5.615 22.518 -1.082 1.00 86.50 201 ALA A N 1
ATOM 1567 C CA . ALA A 1 201 ? 6.743 23.435 -0.933 1.00 86.50 201 ALA A CA 1
ATOM 1568 C C . ALA A 1 201 ? 8.098 22.711 -0.817 1.00 86.50 201 ALA A C 1
ATOM 1570 O O . ALA A 1 201 ? 9.136 23.365 -0.696 1.00 86.50 201 ALA A O 1
ATOM 1571 N N . SER A 1 202 ? 8.105 21.374 -0.831 1.00 89.38 202 SER A N 1
ATOM 1572 C CA . SER A 1 202 ? 9.305 20.572 -0.604 1.00 89.38 202 SER A CA 1
ATOM 1573 C C . SER A 1 202 ? 10.024 20.243 -1.913 1.00 89.38 202 SER A C 1
ATOM 1575 O O . SER A 1 202 ? 9.423 19.816 -2.895 1.00 89.38 202 SER A O 1
ATOM 1577 N N . THR A 1 203 ? 11.353 20.357 -1.916 1.00 87.50 203 THR A N 1
ATOM 1578 C CA . THR A 1 203 ? 12.208 19.831 -2.998 1.00 87.50 203 THR A CA 1
ATOM 1579 C C . THR A 1 203 ? 12.461 18.327 -2.868 1.00 87.50 203 THR A C 1
ATOM 1581 O O . THR A 1 203 ? 13.076 17.720 -3.742 1.00 87.50 203 THR A O 1
ATOM 1584 N N . SER A 1 204 ? 12.018 17.720 -1.766 1.00 88.94 204 SER A N 1
ATOM 1585 C CA . SER A 1 204 ? 12.124 16.292 -1.463 1.00 88.94 204 SER A CA 1
ATOM 1586 C C . SER A 1 204 ? 10.785 15.821 -0.889 1.00 88.94 204 SER A C 1
ATOM 1588 O O . SER A 1 204 ? 10.654 15.719 0.331 1.00 88.94 204 SER A O 1
ATOM 1590 N N . PRO A 1 205 ? 9.762 15.625 -1.740 1.00 93.31 205 PRO A N 1
ATOM 1591 C CA . PRO A 1 205 ? 8.436 15.237 -1.281 1.00 93.31 205 PRO A CA 1
ATOM 1592 C C . PRO A 1 205 ? 8.469 13.850 -0.640 1.00 93.31 205 PRO A C 1
ATOM 1594 O O . PRO A 1 205 ? 9.174 12.940 -1.100 1.00 93.31 205 PRO A O 1
ATOM 1597 N N . THR A 1 206 ? 7.687 13.696 0.419 1.00 95.50 206 THR A N 1
ATOM 1598 C CA . THR A 1 206 ? 7.498 12.423 1.099 1.00 95.50 206 THR A CA 1
ATOM 1599 C C . THR A 1 206 ? 6.697 11.460 0.235 1.00 95.50 206 THR A C 1
ATOM 1601 O O . THR A 1 206 ? 7.126 10.323 0.047 1.00 95.50 206 THR A O 1
ATOM 1604 N N . ILE A 1 207 ? 5.562 11.893 -0.319 1.00 97.44 207 ILE A N 1
ATOM 1605 C CA . ILE A 1 207 ? 4.761 11.085 -1.238 1.00 97.44 207 ILE A CA 1
ATOM 1606 C C . ILE A 1 207 ? 5.359 11.223 -2.638 1.00 97.44 207 ILE A C 1
ATOM 1608 O O . ILE A 1 207 ? 5.294 12.266 -3.287 1.00 97.44 207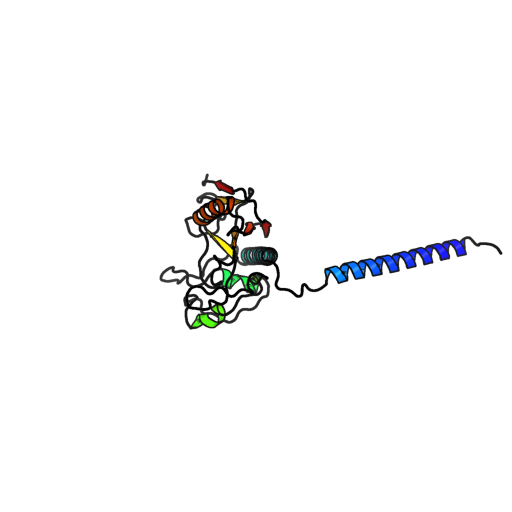 ILE A O 1
ATOM 1612 N N . GLN A 1 208 ? 5.950 10.134 -3.117 1.00 96.69 208 GLN A N 1
ATOM 1613 C CA . GLN A 1 208 ? 6.663 10.067 -4.392 1.00 96.69 208 GLN A CA 1
ATOM 1614 C C . GLN A 1 208 ? 5.816 9.469 -5.513 1.00 96.69 208 GLN A C 1
ATOM 1616 O O . GLN A 1 208 ? 6.070 9.750 -6.684 1.00 96.69 208 GLN A O 1
ATOM 1621 N N . TYR A 1 209 ? 4.824 8.642 -5.173 1.00 98.12 209 TYR A N 1
ATOM 1622 C CA . TYR A 1 209 ? 3.944 7.994 -6.143 1.00 98.12 209 TYR A CA 1
ATOM 1623 C C . TYR A 1 209 ? 2.518 7.849 -5.615 1.00 98.12 209 TYR A C 1
ATOM 1625 O O . TYR A 1 209 ? 2.320 7.653 -4.420 1.00 98.12 209 TYR A O 1
ATOM 1633 N N . ALA A 1 210 ? 1.545 7.870 -6.522 1.00 98.38 210 ALA A N 1
ATOM 1634 C CA . ALA A 1 210 ? 0.163 7.474 -6.264 1.00 98.38 210 ALA A CA 1
ATOM 1635 C C . ALA A 1 210 ? -0.199 6.301 -7.183 1.00 98.38 210 ALA A C 1
ATOM 1637 O O . ALA A 1 210 ? 0.029 6.384 -8.394 1.00 98.38 210 ALA A O 1
ATOM 1638 N N . LEU A 1 211 ? -0.727 5.224 -6.601 1.00 98.44 211 LEU A N 1
ATOM 1639 C CA . LEU A 1 211 ? -1.267 4.050 -7.287 1.00 98.44 211 LEU A CA 1
ATOM 1640 C C . LEU A 1 211 ? -2.794 4.091 -7.223 1.00 98.44 211 LEU A C 1
ATOM 1642 O O . LEU A 1 211 ? -3.375 4.262 -6.151 1.00 98.44 211 LEU A O 1
ATOM 1646 N N . PHE A 1 212 ? -3.430 3.905 -8.372 1.00 97.00 212 PHE A N 1
ATOM 1647 C CA . PHE A 1 212 ? -4.881 3.910 -8.522 1.00 97.00 212 PHE A CA 1
ATOM 1648 C C . PHE A 1 212 ? -5.451 2.496 -8.659 1.00 97.00 212 PHE A C 1
ATOM 1650 O O . PHE A 1 212 ? -4.728 1.547 -8.962 1.00 97.00 212 PHE A O 1
ATOM 1657 N N . ALA A 1 213 ? -6.773 2.385 -8.516 1.00 88.94 213 ALA A N 1
ATOM 1658 C CA . ALA A 1 213 ? -7.515 1.129 -8.653 1.00 88.94 213 ALA A CA 1
ATOM 1659 C C . ALA A 1 213 ? -7.476 0.492 -10.048 1.00 88.94 213 ALA A C 1
ATOM 1661 O O . ALA A 1 213 ? -7.905 -0.641 -10.197 1.00 88.94 213 ALA A O 1
ATOM 1662 N N . ASP A 1 214 ? -6.981 1.196 -11.065 1.00 90.44 214 ASP A N 1
ATOM 1663 C CA . ASP A 1 214 ? -6.772 0.669 -12.418 1.00 90.44 214 ASP A CA 1
ATOM 1664 C C . ASP A 1 214 ? -5.302 0.285 -12.689 1.00 90.44 214 ASP A C 1
ATOM 1666 O O . ASP A 1 214 ? -4.891 0.144 -13.844 1.00 90.44 214 ASP A O 1
ATOM 1670 N N . GLY A 1 215 ? -4.474 0.216 -11.640 1.00 91.50 215 GLY A N 1
ATOM 1671 C CA . GLY A 1 215 ? -3.051 -0.108 -11.724 1.00 91.50 215 GLY A CA 1
ATOM 1672 C C . GLY A 1 215 ? -2.159 1.024 -12.248 1.00 91.50 215 GLY A C 1
ATOM 1673 O O . GLY A 1 215 ? -0.937 0.856 -12.331 1.00 91.50 215 GLY A O 1
ATOM 1674 N N . HIS A 1 216 ? -2.710 2.193 -12.606 1.00 95.38 216 HIS A N 1
ATOM 1675 C CA . HIS A 1 216 ? -1.879 3.321 -13.021 1.00 95.38 216 HIS A CA 1
ATOM 1676 C C . HIS A 1 216 ? -1.101 3.894 -11.838 1.00 95.38 216 HIS A C 1
ATOM 1678 O O . HIS A 1 216 ? -1.636 4.099 -10.751 1.00 95.38 216 HIS A O 1
ATOM 1684 N N . VAL A 1 217 ? 0.167 4.221 -12.098 1.00 97.88 217 VAL A N 1
ATOM 1685 C CA . VAL A 1 217 ? 1.068 4.850 -11.129 1.00 97.88 217 VAL A CA 1
ATOM 1686 C C . VAL A 1 217 ? 1.592 6.164 -11.689 1.00 97.88 217 VAL A C 1
ATOM 1688 O O . VAL A 1 217 ? 2.235 6.186 -12.749 1.00 97.88 217 VAL A O 1
ATOM 1691 N N . ILE A 1 218 ? 1.361 7.250 -10.957 1.00 97.25 218 ILE A N 1
ATOM 1692 C CA . ILE A 1 218 ? 1.853 8.592 -11.288 1.00 97.25 218 ILE A CA 1
ATOM 1693 C C . ILE A 1 218 ? 2.784 9.121 -10.197 1.00 97.25 218 ILE A C 1
ATOM 1695 O O . ILE A 1 218 ? 2.791 8.616 -9.081 1.00 97.25 218 ILE A O 1
ATOM 1699 N N . GLN A 1 219 ? 3.570 10.137 -10.539 1.00 95.69 219 GLN A N 1
ATOM 1700 C CA . GLN A 1 219 ? 4.492 10.845 -9.646 1.00 95.69 219 GLN A CA 1
ATOM 1701 C C . GLN A 1 219 ? 4.073 12.325 -9.546 1.00 95.69 219 GLN A C 1
ATOM 1703 O O . GLN A 1 219 ? 3.296 12.762 -10.404 1.00 95.69 219 GLN A O 1
ATOM 1708 N N . PRO A 1 220 ? 4.584 13.101 -8.570 1.00 93.31 220 PRO A N 1
ATOM 1709 C CA . PRO A 1 220 ? 4.319 14.532 -8.477 1.00 93.31 220 PRO A CA 1
ATOM 1710 C C . PRO A 1 220 ? 4.653 15.290 -9.780 1.00 93.31 220 PRO A C 1
ATOM 1712 O O . PRO A 1 220 ? 5.533 14.861 -10.536 1.00 93.31 220 PRO A O 1
ATOM 1715 N N . PRO A 1 221 ? 4.017 16.447 -10.036 1.00 94.00 221 PRO A N 1
ATOM 1716 C CA . PRO A 1 221 ? 3.086 17.144 -9.150 1.00 94.00 221 PRO A CA 1
ATOM 1717 C C . PRO A 1 221 ? 1.698 16.493 -9.101 1.00 94.00 221 PRO A C 1
ATOM 1719 O O . PRO A 1 221 ? 1.191 15.980 -10.100 1.00 94.00 221 PRO A O 1
ATOM 1722 N N . PHE A 1 222 ? 1.079 16.558 -7.924 1.00 96.19 222 PHE A N 1
ATOM 1723 C CA . PHE A 1 222 ? -0.271 16.061 -7.684 1.00 96.19 222 PHE A CA 1
ATOM 1724 C C . PHE A 1 222 ? -1.266 17.211 -7.570 1.00 96.19 222 PHE A C 1
ATOM 1726 O O . PHE A 1 222 ? -0.975 18.245 -6.971 1.00 96.19 222 PHE A O 1
ATOM 1733 N N . THR A 1 223 ? -2.466 16.996 -8.094 1.00 96.75 223 THR A N 1
ATOM 1734 C CA . THR A 1 223 ? -3.670 17.729 -7.705 1.00 96.75 223 THR A CA 1
ATOM 1735 C C . THR A 1 223 ? -4.570 16.766 -6.950 1.00 96.75 223 THR A C 1
ATOM 1737 O O . THR A 1 223 ? -4.634 15.591 -7.298 1.00 96.75 223 THR A O 1
ATOM 1740 N N . TRP A 1 224 ? -5.256 17.217 -5.906 1.00 97.31 224 TRP A N 1
ATOM 1741 C CA . TRP A 1 224 ? -6.132 16.336 -5.139 1.00 97.31 224 TRP A CA 1
ATOM 1742 C C . TRP A 1 224 ? -7.442 17.009 -4.775 1.00 97.31 224 TRP A C 1
ATOM 1744 O O . TRP A 1 224 ? -7.541 18.235 -4.706 1.00 97.31 224 TRP A O 1
ATOM 1754 N N . LYS A 1 225 ? -8.457 16.176 -4.567 1.00 97.44 225 LYS A N 1
ATOM 1755 C CA . LYS A 1 225 ? -9.793 16.579 -4.148 1.00 97.44 225 LYS A CA 1
ATOM 1756 C C . LYS A 1 225 ? -10.343 15.525 -3.196 1.00 97.44 225 LYS A C 1
ATOM 1758 O O . LYS A 1 225 ? -10.291 14.337 -3.511 1.00 97.44 225 LYS A O 1
ATOM 1763 N N . LEU A 1 226 ? -10.888 15.978 -2.073 1.00 96.94 226 LEU A N 1
ATOM 1764 C CA . LEU A 1 226 ? -11.749 15.169 -1.222 1.00 96.94 226 LEU A CA 1
ATOM 1765 C C . LEU A 1 226 ? -13.188 15.341 -1.710 1.00 96.94 226 LEU A C 1
ATOM 1767 O O . LEU A 1 226 ? -13.641 16.473 -1.897 1.00 96.94 226 LEU A O 1
ATOM 1771 N N . SER A 1 227 ? -13.864 14.235 -1.993 1.00 94.44 227 SER A N 1
ATOM 1772 C CA . SER A 1 227 ? -15.294 14.237 -2.309 1.00 94.44 227 SER A CA 1
ATOM 1773 C C . SER A 1 227 ? -16.037 13.640 -1.125 1.00 94.44 227 SER A C 1
ATOM 1775 O O . SER A 1 227 ? -15.635 12.586 -0.642 1.00 94.44 227 SER A O 1
ATOM 1777 N N . GLU A 1 228 ? -17.066 14.336 -0.656 1.00 90.62 228 GLU A N 1
ATOM 1778 C CA . GLU A 1 228 ? -17.976 13.826 0.371 1.00 90.62 228 GLU A CA 1
ATOM 1779 C C . GLU A 1 228 ? -18.914 12.772 -0.240 1.00 90.62 228 GLU A C 1
ATOM 1781 O O . GLU A 1 228 ? -19.151 12.834 -1.454 1.00 90.62 228 GLU A O 1
ATOM 1786 N N . PRO A 1 229 ? -19.430 11.829 0.567 1.00 84.69 229 PRO A N 1
ATOM 1787 C CA . PRO A 1 229 ? -20.476 10.909 0.126 1.00 84.69 229 PRO A CA 1
ATOM 1788 C C . PRO A 1 229 ? -21.722 11.678 -0.347 1.00 84.69 229 PRO A C 1
ATOM 1790 O O . PRO A 1 229 ? -21.998 12.781 0.140 1.00 84.69 229 PRO A O 1
ATOM 1793 N N . GLU A 1 230 ? -22.433 11.119 -1.332 1.00 65.88 230 GLU A N 1
ATOM 1794 C CA . GLU A 1 230 ? -23.671 11.700 -1.888 1.00 65.88 230 GLU A CA 1
ATOM 1795 C C . GLU A 1 230 ? -24.880 11.585 -0.946 1.00 65.88 230 GLU A C 1
ATOM 1797 O O . GLU A 1 230 ? -25.012 10.570 -0.228 1.00 65.88 230 GLU A O 1
#

Solvent-accessible surface area (backbone atoms only — not comparable to full-atom values): 12916 Å² total; per-residue (Å²): 138,82,84,50,73,65,60,53,51,54,51,51,52,52,52,50,51,52,50,50,52,52,53,48,50,52,47,51,50,53,51,47,70,70,59,55,72,77,89,62,64,45,56,58,70,55,24,53,36,51,44,30,50,19,48,49,45,41,24,72,75,70,74,42,74,77,60,54,40,46,38,92,87,80,64,46,68,19,28,15,33,60,75,71,34,43,60,54,71,78,40,86,75,76,79,69,50,75,89,42,42,33,84,32,84,75,20,42,68,56,33,55,43,66,57,74,64,57,44,21,57,74,56,83,56,82,54,71,56,86,96,44,81,59,45,17,60,24,37,74,30,49,27,19,30,98,88,67,46,59,30,59,75,52,55,67,81,34,54,29,51,20,48,76,87,38,48,34,36,31,36,32,40,34,83,90,73,42,42,50,46,37,45,64,71,63,38,40,52,65,56,50,52,56,48,53,60,60,27,75,82,43,97,73,42,49,69,50,30,43,29,30,88,83,39,50,70,49,54,71,87,79,50,75,48,79,41,73,43,115

Nearest PDB structures (foldseek):
  7e5n-assembly1_C  TM=2.456E-01  e=3.289E+00  Homo sapiens

pLDDT: mean 89.31, std 13.17, range [43.81, 98.56]

Radius of gyration: 24.88 Å; Cα contacts (8 Å, |Δi|>4): 380; chains: 1; bounding box: 49×43×93 Å

Foldseek 3Di:
DDDDPVVVVVVVVVVVVVVVVVVVVVVVVVVVVVVPPPPDFAAQLVLLLLVLQLQVLCCVVPVFGFQALAQPPPRDRAWASLVVRCVSVPHDADDADSNHHCPDPRNVRVQQDATSSQIGPQLVDQDPPPPDRRHQWGQKFFEAWPVRHGAPPCQQATKFKDKPRAGFGIFGFDPVPTDRNTHHDHHYPVRVVVQLVVQVPDPHRGGAWTAGNVSDIDGDPIDMDIDGHD

Mean predicted aligned error: 8.73 Å

InterPro domains:
  IPR011453 Domain of unknown function DUF1559 [PF07596] (46-109)

Organism: NCBI:txid2527971